Protein AF-A0A1G2FAH8-F1 (afdb_monomer)

pLDDT: mean 87.44, std 12.46, range [43.16, 98.19]

Foldseek 3Di:
DVVVVVVVVVVVVVVVVVVVCCLPPVLVVVLPDPVCPVPVVSVVSVVPPPPPPPPPPPPCDPVNLQVVLCVLQVQFKKKKWFWAQWDDDPNDTHGDPDTDTPAMWIWGQADQQFKIKFFLSRHDPNTPWMWIQHPNDTFTKDWDDHDVPLRMTIIGTRHGRGRHFAADDDDADFQFKKKKWIADPNDIDIWIFTFHDVPPATDTPTPDADAGIFMAGSVNHGQFGWHQDPVRDTHTGGSVVVVVRVD

Nearest PDB structures (foldseek):
  8se8-assembly4_R  TM=8.308E-01  e=5.083E-14  Homo sapiens
  8se7-assembly3_L  TM=8.377E-01  e=3.023E-13  Homo sapiens
  3tjn-assembly3_D  TM=7.835E-01  e=1.900E-12  Homo sapiens
  3num-assembly1_A  TM=7.623E-01  e=2.511E-12  Homo sapiens
  3lgy-assembly1_A  TM=8.005E-01  e=3.081E-11  Escherichia coli K-12

Mean predicted aligned error: 12.49 Å

Organism: NCBI:txid1801991

Secondary structure (DSSP, 8-state):
-HHHHHHHHHHHHHHHHHHHHIIIIIHHHHTTSGGGGG-HHHHHHHTT-------------HHHHHHHHHHHHHHHEEEEEEEEEEEEETTEEEEEEEEEEEEEEEEEE-STT-EEEEEGGGS-TT-SEEEEEETTEEEEEEEEEEETTTTEEEEEES--S----PBP-S---TT-EEEEEEEETTEEEEEEEEEEE-SSS-EE--S---TTEEEEETT--EEEEEEE-TTS-EEEEEHHHHHHHT-

Structure (mmCIF, N/CA/C/O backbone):
data_AF-A0A1G2FAH8-F1
#
_entry.id   AF-A0A1G2FAH8-F1
#
loop_
_atom_site.group_PDB
_atom_site.id
_atom_site.type_symbol
_atom_site.label_atom_id
_atom_site.label_alt_id
_atom_site.label_comp_id
_atom_site.label_asym_id
_atom_site.label_entity_id
_atom_site.label_seq_id
_atom_site.pdbx_PDB_ins_code
_atom_site.Cartn_x
_atom_site.Cartn_y
_atom_site.Cartn_z
_atom_site.occupancy
_atom_site.B_iso_or_equiv
_atom_site.auth_seq_id
_atom_site.auth_comp_id
_atom_site.auth_asym_id
_atom_site.auth_atom_id
_atom_site.pdbx_PDB_model_num
ATOM 1 N N . MET A 1 1 ? -50.093 -31.708 78.253 1.00 58.50 1 MET A N 1
ATOM 2 C CA . MET A 1 1 ? -49.850 -30.420 77.552 1.00 58.50 1 MET A CA 1
ATOM 3 C C . MET A 1 1 ? -48.784 -30.493 76.453 1.00 58.50 1 MET A C 1
ATOM 5 O O . MET A 1 1 ? -49.046 -29.949 75.391 1.00 58.50 1 MET A O 1
ATOM 9 N N . LYS A 1 2 ? -47.643 -31.185 76.637 1.00 64.81 2 LYS A N 1
ATOM 10 C CA . LYS A 1 2 ? -46.549 -31.262 75.635 1.00 64.81 2 LYS A CA 1
ATOM 11 C C . LYS A 1 2 ? -46.966 -31.722 74.221 1.00 64.81 2 LYS A C 1
ATOM 13 O O . LYS A 1 2 ? -46.558 -31.098 73.250 1.00 64.81 2 LYS A O 1
ATOM 18 N N . ASN A 1 3 ? -47.836 -32.728 74.091 1.00 70.00 3 ASN A N 1
ATOM 19 C CA . ASN A 1 3 ? -48.194 -33.287 72.773 1.00 70.00 3 ASN A CA 1
ATOM 20 C C . ASN A 1 3 ? -49.060 -32.350 71.910 1.00 70.00 3 ASN A C 1
ATOM 22 O O . ASN A 1 3 ? -48.995 -32.410 70.688 1.00 70.00 3 ASN A O 1
ATOM 26 N N . LYS A 1 4 ? -49.846 -31.453 72.525 1.00 74.75 4 LYS A N 1
ATOM 27 C CA . LYS A 1 4 ? -50.657 -30.481 71.770 1.00 74.75 4 LYS A CA 1
ATOM 28 C C . LYS A 1 4 ? -49.792 -29.374 71.160 1.00 74.75 4 LYS A C 1
ATOM 30 O O . LYS A 1 4 ? -50.043 -28.968 70.036 1.00 74.75 4 LYS A O 1
ATOM 35 N N . VAL A 1 5 ? -48.752 -28.937 71.873 1.00 82.06 5 VAL A N 1
ATOM 36 C CA . VAL A 1 5 ? -47.819 -27.904 71.391 1.00 82.06 5 VAL A CA 1
ATOM 37 C C . VAL A 1 5 ? -46.953 -28.434 70.244 1.00 82.06 5 VAL A C 1
ATOM 39 O O . VAL A 1 5 ? -46.754 -27.731 69.258 1.00 82.06 5 VAL A O 1
ATOM 42 N N . LEU A 1 6 ? -46.503 -29.692 70.331 1.00 84.38 6 LEU A N 1
ATOM 43 C CA . LEU A 1 6 ? -45.719 -30.334 69.272 1.00 84.38 6 LEU A CA 1
ATOM 44 C C . LEU A 1 6 ? -46.525 -30.495 67.972 1.00 84.38 6 LEU A C 1
ATOM 46 O O . LEU A 1 6 ? -46.023 -30.164 66.902 1.00 84.38 6 LEU A O 1
ATOM 50 N N . ASN A 1 7 ? -47.789 -30.922 68.064 1.00 79.94 7 ASN A N 1
ATOM 51 C CA . ASN A 1 7 ? -48.649 -31.056 66.886 1.00 79.94 7 ASN A CA 1
ATOM 52 C C . ASN A 1 7 ? -48.913 -29.703 66.207 1.00 79.94 7 ASN A C 1
ATOM 54 O O . ASN A 1 7 ? -48.864 -29.624 64.982 1.00 79.94 7 ASN A O 1
ATOM 58 N N . SER A 1 8 ? -49.125 -28.627 66.972 1.00 83.12 8 SER A N 1
ATOM 59 C CA . SER A 1 8 ? -49.296 -27.286 66.395 1.00 83.12 8 SER A CA 1
ATOM 60 C C . SER A 1 8 ? -48.030 -26.779 65.694 1.00 83.12 8 SER A C 1
ATOM 62 O O . SER A 1 8 ? -48.125 -26.188 64.622 1.00 83.12 8 SER A O 1
ATOM 64 N N . LEU A 1 9 ? -46.844 -27.047 66.251 1.00 85.62 9 LEU A N 1
ATOM 65 C CA . LEU A 1 9 ? -45.557 -26.700 65.631 1.00 85.62 9 LEU A CA 1
ATOM 66 C C . LEU A 1 9 ? -45.337 -27.430 64.301 1.00 85.62 9 LEU A C 1
ATOM 68 O O . LEU A 1 9 ? -44.908 -26.818 63.326 1.00 85.62 9 LEU A O 1
ATOM 72 N N . VAL A 1 10 ? -45.679 -28.718 64.247 1.00 88.50 10 VAL A N 1
ATOM 73 C CA . VAL A 1 10 ? -45.588 -29.524 63.023 1.00 88.50 10 VAL A CA 1
ATOM 74 C C . VAL A 1 10 ? -46.538 -28.997 61.945 1.00 88.50 10 VAL A C 1
ATOM 76 O O . VAL A 1 10 ? -46.131 -28.879 60.794 1.00 88.50 10 VAL A O 1
ATOM 79 N N . ILE A 1 11 ? -47.764 -28.604 62.307 1.00 87.62 11 ILE A N 1
ATOM 80 C CA . ILE A 1 11 ? -48.740 -28.027 61.365 1.00 87.62 11 ILE A CA 1
ATOM 81 C C . ILE A 1 11 ? -48.255 -26.682 60.807 1.00 87.62 11 ILE A C 1
ATOM 83 O O . ILE A 1 11 ? -48.400 -26.436 59.613 1.00 87.62 11 ILE A O 1
ATOM 87 N N . ILE A 1 12 ? -47.647 -25.827 61.634 1.00 87.94 12 ILE A N 1
ATOM 88 C CA . ILE A 1 12 ? -47.103 -24.535 61.185 1.00 87.94 12 ILE A CA 1
ATOM 89 C C . ILE A 1 12 ? -45.910 -24.742 60.248 1.00 87.94 12 ILE A C 1
ATOM 91 O O . ILE A 1 12 ? -45.824 -24.074 59.221 1.00 87.94 12 ILE A O 1
ATOM 95 N N . LEU A 1 13 ? -45.016 -25.686 60.559 1.00 88.88 13 LEU A N 1
ATOM 96 C CA . LEU A 1 13 ? -43.879 -26.008 59.695 1.00 88.88 13 LEU A CA 1
ATOM 97 C C . LEU A 1 13 ? -44.334 -26.606 58.362 1.00 88.88 13 LEU A C 1
ATOM 99 O O . LEU A 1 13 ? -43.859 -26.164 57.321 1.00 88.88 13 LEU A O 1
ATOM 103 N N . LEU A 1 14 ? -45.288 -27.541 58.378 1.00 89.12 14 LEU A N 1
ATOM 104 C CA . LEU A 1 14 ? -45.885 -28.110 57.165 1.00 89.12 14 LEU A CA 1
ATOM 105 C C . LEU A 1 14 ? -46.626 -27.055 56.341 1.00 89.12 14 LEU A C 1
ATOM 107 O O . LEU A 1 14 ? -46.466 -27.023 55.127 1.00 89.12 14 LEU A O 1
ATOM 111 N N . GLY A 1 15 ? -47.392 -26.169 56.981 1.00 87.19 15 GLY A N 1
ATOM 112 C CA . GLY A 1 15 ? -48.092 -25.074 56.309 1.00 87.19 15 GLY A CA 1
ATOM 113 C C . GLY A 1 15 ? -47.132 -24.047 55.706 1.00 87.19 15 GLY A C 1
ATOM 114 O O . GLY A 1 15 ? -47.325 -23.620 54.570 1.00 87.19 15 GLY A O 1
ATOM 115 N N . GLY A 1 16 ? -46.061 -23.704 56.424 1.00 85.44 16 GLY A N 1
ATOM 116 C CA . GLY A 1 16 ? -45.003 -22.824 55.931 1.00 85.44 16 GLY A CA 1
ATOM 117 C C . GLY A 1 16 ? -44.265 -23.427 54.736 1.00 85.44 16 GLY A C 1
ATOM 118 O O . GLY A 1 16 ? -44.105 -22.762 53.715 1.00 85.44 16 GLY A O 1
ATOM 119 N N . PHE A 1 17 ? -43.891 -24.708 54.820 1.00 85.44 17 PHE A N 1
ATOM 120 C CA . PHE A 1 17 ? -43.248 -25.418 53.711 1.00 85.44 17 PHE A CA 1
ATOM 121 C C . PHE A 1 17 ? -44.175 -25.552 52.500 1.00 85.44 17 PHE A C 1
ATOM 123 O O . PHE A 1 17 ? -43.751 -25.288 51.377 1.00 85.44 17 PHE A O 1
ATOM 130 N N . ALA A 1 18 ? -45.443 -25.907 52.718 1.00 85.06 18 ALA A N 1
ATOM 131 C CA . ALA A 1 18 ? -46.439 -26.014 51.656 1.00 85.06 18 ALA A CA 1
ATOM 132 C C . ALA A 1 18 ? -46.697 -24.662 50.978 1.00 85.06 18 ALA A C 1
ATOM 134 O O . ALA A 1 18 ? -46.812 -24.613 49.757 1.00 85.06 18 ALA A O 1
ATOM 135 N N . GLY A 1 19 ? -46.724 -23.563 51.738 1.00 83.25 19 GLY A N 1
ATOM 136 C CA . GLY A 1 19 ? -46.877 -22.213 51.194 1.00 83.25 19 GLY A CA 1
ATOM 137 C C . GLY A 1 19 ? -45.719 -21.812 50.278 1.00 83.25 19 GLY A C 1
ATOM 138 O O . GLY A 1 19 ? -45.951 -21.356 49.160 1.00 83.25 19 GLY A O 1
ATOM 139 N N . VAL A 1 20 ? -44.473 -22.044 50.709 1.00 81.50 20 VAL A N 1
ATOM 140 C CA . VAL A 1 20 ? -43.278 -21.758 49.891 1.00 81.50 20 VAL A CA 1
ATOM 141 C C . VAL A 1 20 ? -43.252 -22.638 48.639 1.00 81.50 20 VAL A C 1
ATOM 143 O O . VAL A 1 20 ? -43.038 -22.141 47.533 1.00 81.50 20 VAL A O 1
ATOM 146 N N . PHE A 1 21 ? -43.544 -23.932 48.792 1.00 84.19 21 PHE A N 1
ATOM 147 C CA . PHE A 1 21 ? -43.592 -24.881 47.680 1.00 84.19 21 PHE A CA 1
ATOM 148 C C . PHE A 1 21 ? -44.668 -24.506 46.649 1.00 84.19 21 PHE A C 1
ATOM 150 O O . PHE A 1 21 ? -44.430 -24.555 45.441 1.00 84.19 21 PHE A O 1
ATOM 157 N N . PHE A 1 22 ? -45.842 -24.076 47.119 1.00 81.75 22 PHE A N 1
ATOM 158 C CA . PHE A 1 22 ? -46.945 -23.648 46.266 1.00 81.75 22 PHE A CA 1
ATOM 159 C C . PHE A 1 22 ? -46.575 -22.417 45.433 1.00 81.75 22 PHE A C 1
ATOM 161 O O . PHE A 1 22 ? -46.792 -22.415 44.223 1.00 81.75 22 PHE A O 1
ATOM 168 N N . VAL A 1 23 ? -45.962 -21.400 46.049 1.00 77.81 23 VAL A N 1
ATOM 169 C CA . VAL A 1 23 ? -45.570 -20.164 45.350 1.00 77.81 23 VAL A CA 1
ATOM 170 C C . VAL A 1 23 ? -44.447 -20.407 44.339 1.00 77.81 23 VAL A C 1
ATOM 172 O O . VAL A 1 23 ? -44.485 -19.840 43.250 1.00 77.81 23 VAL A O 1
ATOM 175 N N . GLN A 1 24 ? -43.467 -21.253 44.667 1.00 78.56 24 GLN A N 1
ATOM 176 C CA . GLN A 1 24 ? -42.256 -21.392 43.855 1.00 78.56 24 GLN A CA 1
ATOM 177 C C . GLN A 1 24 ? -42.375 -22.412 42.713 1.00 78.56 24 GLN A C 1
ATOM 179 O O . GLN A 1 24 ? -41.738 -22.231 41.679 1.00 78.56 24 GLN A O 1
ATOM 184 N N . ILE A 1 25 ? -43.173 -23.472 42.878 1.00 81.44 25 ILE A N 1
ATOM 185 C CA . ILE A 1 25 ? -43.271 -24.569 41.897 1.00 81.44 25 ILE A CA 1
ATOM 186 C C . ILE A 1 25 ? -44.656 -24.629 41.255 1.00 81.44 25 ILE A C 1
ATOM 188 O O . ILE A 1 25 ? -44.772 -24.776 40.040 1.00 81.44 25 ILE A O 1
ATOM 192 N N . PHE A 1 26 ? -45.715 -24.512 42.055 1.00 81.50 26 PHE A N 1
ATOM 193 C CA . PHE A 1 26 ? -47.075 -24.762 41.575 1.00 81.50 26 PHE A CA 1
ATOM 194 C C . PHE A 1 26 ? -47.678 -23.552 40.847 1.00 81.50 26 PHE A C 1
ATOM 196 O O . PHE A 1 26 ? -48.339 -23.697 39.821 1.00 81.50 26 PHE A O 1
ATOM 203 N N . LEU A 1 27 ? -47.411 -22.346 41.348 1.00 82.31 27 LEU A N 1
ATOM 204 C CA . LEU A 1 27 ? -47.930 -21.088 40.807 1.00 82.31 27 LEU A CA 1
ATOM 205 C C . LEU A 1 27 ? -47.445 -20.770 39.378 1.00 82.31 27 LEU A C 1
ATOM 207 O O . LEU A 1 27 ? -48.290 -20.439 38.543 1.00 82.31 27 LEU A O 1
ATOM 211 N N . PRO A 1 28 ? -46.144 -20.920 39.042 1.00 78.50 28 PRO A N 1
ATOM 212 C CA . PRO A 1 28 ? -45.657 -20.714 37.675 1.00 78.50 28 PRO A CA 1
ATOM 213 C C . PRO A 1 28 ? -46.314 -21.655 36.659 1.00 78.50 28 PRO A C 1
ATOM 215 O O . PRO A 1 28 ? -46.601 -21.251 35.534 1.00 78.50 28 PRO A O 1
ATOM 218 N N . TRP A 1 29 ? -46.596 -22.894 37.073 1.00 81.81 29 TRP A N 1
ATOM 219 C CA . TRP A 1 29 ? -47.303 -23.879 36.256 1.00 81.81 29 TRP A CA 1
ATOM 220 C C . TRP A 1 29 ? -48.785 -23.511 36.067 1.00 81.81 29 TRP A C 1
ATOM 222 O O . TRP A 1 29 ? -49.293 -23.571 34.948 1.00 81.81 29 TRP A O 1
ATOM 232 N N . LEU A 1 30 ? -49.467 -23.041 37.122 1.00 81.19 30 LEU A N 1
ATOM 233 C CA . LEU A 1 30 ? -50.867 -22.595 37.052 1.00 81.19 30 LEU A CA 1
ATOM 234 C C . LEU A 1 30 ? -51.066 -21.377 36.141 1.00 81.19 30 LEU A C 1
ATOM 236 O O . LEU A 1 30 ? -52.060 -21.298 35.419 1.00 81.19 30 LEU A O 1
ATOM 240 N N . ALA A 1 31 ? -50.116 -20.440 36.161 1.00 76.31 31 ALA A N 1
ATOM 241 C CA . ALA A 1 31 ? -50.151 -19.235 35.337 1.00 76.31 31 ALA A CA 1
ATOM 242 C C . ALA A 1 31 ? -50.057 -19.533 33.822 1.00 76.31 31 ALA A C 1
ATOM 244 O O . ALA A 1 31 ? -50.328 -18.655 33.009 1.00 76.31 31 ALA A O 1
ATOM 245 N N . GLY A 1 32 ? -49.685 -20.756 33.420 1.00 73.50 32 GLY A N 1
ATOM 246 C CA . GLY A 1 32 ? -49.622 -21.174 32.014 1.00 73.50 32 GLY A CA 1
ATOM 247 C C . GLY A 1 32 ? -50.979 -21.485 31.365 1.00 73.50 32 GLY A C 1
ATOM 248 O O . GLY A 1 32 ? -51.055 -21.603 30.144 1.00 73.50 32 GLY A O 1
ATOM 249 N N . PHE A 1 33 ? -52.058 -21.618 32.143 1.00 81.69 33 PHE A N 1
ATOM 250 C CA . PHE A 1 33 ? -53.390 -21.930 31.616 1.00 81.69 33 PHE A CA 1
ATOM 251 C C . PHE A 1 33 ? -54.207 -20.660 31.331 1.00 81.69 33 PHE A C 1
ATOM 253 O O . PHE A 1 33 ? -54.359 -19.796 32.193 1.00 81.69 33 PHE A O 1
ATOM 260 N N . SER A 1 34 ? -54.846 -20.588 30.156 1.00 70.88 34 SER A N 1
ATOM 261 C CA . SER A 1 34 ? -55.592 -19.405 29.684 1.00 70.88 34 SER A CA 1
ATOM 262 C C . SER A 1 34 ? -56.745 -18.951 30.592 1.00 70.88 34 SER A C 1
ATOM 264 O O . SER A 1 34 ? -57.139 -17.790 30.542 1.00 70.88 34 SER A O 1
ATOM 266 N N . PHE A 1 35 ? -57.280 -19.842 31.432 1.00 76.50 35 PHE A N 1
ATOM 267 C CA . PHE A 1 35 ? -58.336 -19.531 32.401 1.00 76.50 35 PHE A CA 1
ATOM 268 C C . PHE A 1 35 ? -57.860 -18.585 33.519 1.00 76.50 35 PHE A C 1
ATOM 270 O O . PHE A 1 35 ? -58.609 -17.714 33.954 1.00 76.50 35 PHE A O 1
ATOM 277 N N . PHE A 1 36 ? -56.604 -18.708 33.957 1.00 74.88 36 PHE A N 1
ATOM 278 C CA . PHE A 1 36 ? -56.058 -17.912 35.063 1.00 74.88 36 PHE A CA 1
ATOM 279 C C . PHE A 1 36 ? -55.488 -16.554 34.619 1.00 74.88 36 PHE A C 1
ATOM 281 O O . PHE A 1 36 ? -55.110 -15.745 35.464 1.00 74.88 36 PHE A O 1
ATOM 288 N N . ASN A 1 37 ? -55.515 -16.251 33.315 1.00 64.44 37 ASN A N 1
ATOM 289 C CA . ASN A 1 37 ? -55.095 -14.957 32.762 1.00 64.44 37 ASN A CA 1
ATOM 290 C C . ASN A 1 37 ? -55.981 -13.778 33.199 1.00 64.44 37 ASN A C 1
ATOM 292 O O . ASN A 1 37 ? -55.550 -12.633 33.105 1.00 64.44 37 ASN A O 1
ATOM 296 N N . GLN A 1 38 ? -57.205 -14.039 33.669 1.00 74.56 38 GLN A N 1
ATOM 297 C CA . GLN A 1 38 ? -58.137 -13.004 34.141 1.00 74.56 38 GLN A CA 1
ATOM 298 C C . GLN A 1 38 ? -57.829 -12.516 35.566 1.00 74.56 38 GLN A C 1
ATOM 300 O O . GLN A 1 38 ? -58.470 -11.591 36.056 1.00 74.56 38 GLN A O 1
ATOM 305 N N . ILE A 1 39 ? -56.876 -13.150 36.254 1.00 79.06 39 ILE A N 1
ATOM 306 C CA . ILE A 1 39 ? -56.571 -12.883 37.656 1.00 79.06 39 ILE A CA 1
ATOM 307 C C . ILE A 1 39 ? -55.246 -12.115 37.755 1.00 79.06 39 ILE A C 1
ATOM 309 O O . ILE A 1 39 ? -54.158 -12.683 37.635 1.00 79.06 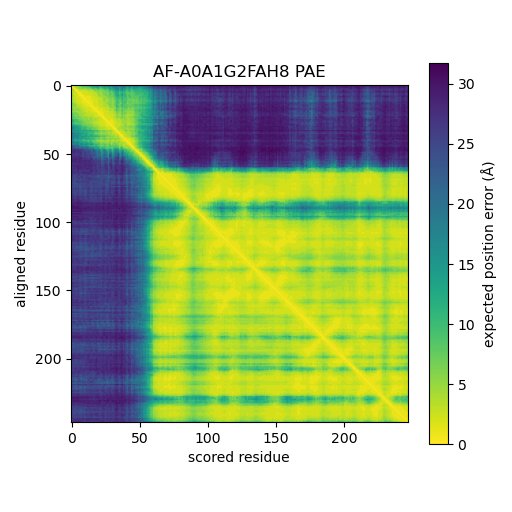39 ILE A O 1
ATOM 313 N N . ASP A 1 40 ? -55.343 -10.815 38.041 1.00 67.12 40 ASP A N 1
ATOM 314 C CA . ASP A 1 40 ? -54.223 -9.862 38.005 1.00 67.12 40 ASP A CA 1
ATOM 315 C C . ASP A 1 40 ? -53.010 -10.252 38.860 1.00 67.12 40 ASP A C 1
ATOM 317 O O . ASP A 1 40 ? -51.872 -9.935 38.514 1.00 67.12 40 ASP A O 1
ATOM 321 N N . TRP A 1 41 ? -53.222 -10.921 39.996 1.00 74.50 41 TRP A N 1
ATOM 322 C CA . TRP A 1 41 ? -52.138 -11.268 40.917 1.00 74.50 41 TRP A CA 1
ATOM 323 C C . TRP A 1 41 ? -51.326 -12.498 40.485 1.00 74.50 41 TRP A C 1
ATOM 325 O O . TRP A 1 41 ? -50.157 -12.584 40.853 1.00 74.50 41 TRP A O 1
ATOM 335 N N . ILE A 1 42 ? -51.905 -13.400 39.681 1.00 70.38 42 ILE A N 1
ATOM 336 C CA . ILE A 1 42 ? -51.222 -14.586 39.132 1.00 70.38 42 ILE A CA 1
ATOM 337 C C . ILE A 1 42 ? -50.334 -14.174 37.947 1.00 70.38 42 ILE A C 1
ATOM 339 O O . ILE A 1 42 ? -49.186 -14.603 37.853 1.00 70.38 42 ILE A O 1
ATOM 343 N N . ARG A 1 43 ? -50.820 -13.260 37.093 1.00 65.25 43 ARG A N 1
ATOM 344 C CA . ARG A 1 43 ? -50.087 -12.720 35.930 1.00 65.25 43 ARG A CA 1
ATOM 345 C C . ARG A 1 43 ? -48.771 -12.034 36.319 1.00 65.25 43 ARG A C 1
ATOM 347 O O . ARG A 1 43 ? -47.757 -12.224 35.656 1.00 65.25 43 ARG A O 1
ATOM 354 N N . ARG A 1 44 ? -48.758 -11.302 37.440 1.00 67.25 44 ARG A N 1
ATOM 355 C CA . ARG A 1 44 ? -47.557 -10.617 37.962 1.00 67.25 44 ARG A CA 1
ATOM 356 C C . ARG A 1 44 ? -46.407 -11.564 38.321 1.00 67.25 44 ARG A C 1
ATOM 358 O O . ARG A 1 44 ? -45.260 -11.134 38.354 1.00 67.25 44 ARG A O 1
ATOM 365 N N . VAL A 1 45 ? -46.689 -12.846 38.563 1.00 66.00 45 VAL A N 1
ATOM 366 C CA . VAL A 1 45 ? -45.653 -13.855 38.846 1.00 66.00 45 VAL A CA 1
ATOM 367 C C . VAL A 1 45 ? -44.875 -14.232 37.577 1.00 66.00 45 VAL A C 1
ATOM 369 O O . VAL A 1 45 ? -43.698 -14.567 37.668 1.00 66.00 45 VAL A O 1
ATOM 372 N N . GLN A 1 46 ? -45.481 -14.097 36.390 1.00 55.59 46 GLN A N 1
ATOM 373 C CA . GLN A 1 46 ? -44.792 -14.270 35.104 1.00 55.59 46 GLN A CA 1
ATOM 374 C C . GLN A 1 46 ? -44.014 -13.020 34.664 1.00 55.59 46 GLN A C 1
ATOM 376 O O . GLN A 1 46 ? -43.025 -13.141 33.952 1.00 55.59 46 GLN A O 1
ATOM 381 N N . GLU A 1 47 ? -44.406 -11.821 35.107 1.00 56.00 47 GLU A N 1
ATOM 382 C CA . GLU A 1 47 ? -43.744 -10.558 34.727 1.00 56.00 47 GLU A CA 1
ATOM 383 C C . GLU A 1 47 ? -42.336 -10.390 35.336 1.00 56.00 47 GLU A C 1
ATOM 385 O O . GLU A 1 47 ? -41.565 -9.542 34.894 1.00 56.00 47 GLU A O 1
ATOM 390 N N . GLY A 1 48 ? -41.974 -11.217 36.324 1.00 53.81 48 GLY A N 1
ATOM 391 C CA . GLY A 1 48 ? -40.645 -11.253 36.942 1.00 53.81 48 GLY A CA 1
ATOM 392 C C . GLY A 1 48 ? -39.575 -11.997 36.136 1.00 53.81 48 GLY A C 1
ATOM 393 O O . GLY A 1 48 ? -38.459 -12.165 36.631 1.00 53.81 48 GLY A O 1
ATOM 394 N N . THR A 1 49 ? -39.867 -12.465 34.917 1.00 47.97 49 THR A N 1
ATOM 395 C CA . THR A 1 49 ? -38.830 -13.016 34.039 1.00 47.97 49 THR A CA 1
ATOM 396 C C . THR A 1 49 ? -37.926 -11.876 33.595 1.00 47.97 49 THR A C 1
ATOM 398 O O . THR A 1 49 ? -38.282 -11.085 32.722 1.00 47.97 49 THR A O 1
ATOM 401 N N . THR A 1 50 ? -36.754 -11.755 34.214 1.00 43.16 50 THR A N 1
ATOM 402 C CA . THR A 1 50 ? -35.716 -10.844 33.736 1.00 43.16 50 THR A CA 1
ATOM 403 C C . THR A 1 50 ? -35.411 -11.216 32.288 1.00 43.16 50 THR A C 1
ATOM 405 O O . THR A 1 50 ? -34.877 -12.290 32.020 1.00 43.16 50 THR A O 1
ATOM 408 N N . ILE A 1 51 ? -35.797 -10.354 31.346 1.00 46.69 51 ILE A N 1
ATOM 409 C CA . ILE A 1 51 ? -35.432 -10.497 29.939 1.00 46.69 51 ILE A CA 1
ATOM 410 C C . ILE A 1 51 ? -33.926 -10.258 29.876 1.00 46.69 51 ILE A C 1
ATOM 412 O O . ILE A 1 51 ? -33.455 -9.121 29.848 1.00 46.69 51 ILE A O 1
ATOM 416 N N . ILE A 1 52 ? -33.156 -11.341 29.912 1.00 49.06 52 ILE A N 1
ATOM 417 C CA . ILE A 1 52 ? -31.739 -11.299 29.583 1.00 49.06 52 ILE A CA 1
ATOM 418 C C . ILE A 1 52 ? -31.690 -11.138 28.065 1.00 49.06 52 ILE A C 1
ATOM 420 O O . ILE A 1 52 ? -31.751 -12.113 27.323 1.00 49.06 52 ILE A O 1
ATOM 424 N N . ASN A 1 53 ? -31.631 -9.894 27.589 1.00 48.28 53 ASN A N 1
ATOM 425 C CA . ASN A 1 53 ? -31.177 -9.640 26.229 1.00 48.28 53 ASN A CA 1
ATOM 426 C C . ASN A 1 53 ? -29.713 -10.079 26.180 1.00 48.28 53 ASN A C 1
ATOM 428 O O . ASN A 1 53 ? -28.826 -9.356 26.640 1.00 48.28 53 ASN A O 1
ATOM 432 N N . THR A 1 54 ? -29.457 -11.284 25.672 1.00 49.16 54 THR A N 1
ATOM 433 C CA . THR A 1 54 ? -28.105 -11.732 25.346 1.00 49.16 54 THR A CA 1
ATOM 434 C C . THR A 1 54 ? -27.606 -10.845 24.213 1.00 49.16 54 THR A C 1
ATOM 436 O O . THR A 1 54 ? -27.787 -11.143 23.038 1.00 49.16 54 THR A O 1
ATOM 439 N N . THR A 1 55 ? -27.007 -9.705 24.550 1.00 51.41 55 THR A N 1
ATOM 440 C CA . THR A 1 55 ? -26.139 -8.998 23.611 1.00 51.41 55 THR A CA 1
ATOM 441 C C . THR A 1 55 ? -24.988 -9.946 23.318 1.00 51.41 55 THR A C 1
ATOM 443 O O . THR A 1 55 ? -24.121 -10.142 24.171 1.00 51.41 55 THR A O 1
ATOM 446 N N . GLU A 1 56 ? -24.995 -10.562 22.139 1.00 45.91 56 GLU A N 1
ATOM 447 C CA . GLU A 1 56 ? -23.828 -11.233 21.579 1.00 45.91 56 GLU A CA 1
ATOM 448 C C . GLU A 1 56 ? -22.723 -10.188 21.427 1.00 45.91 56 GLU A C 1
ATOM 45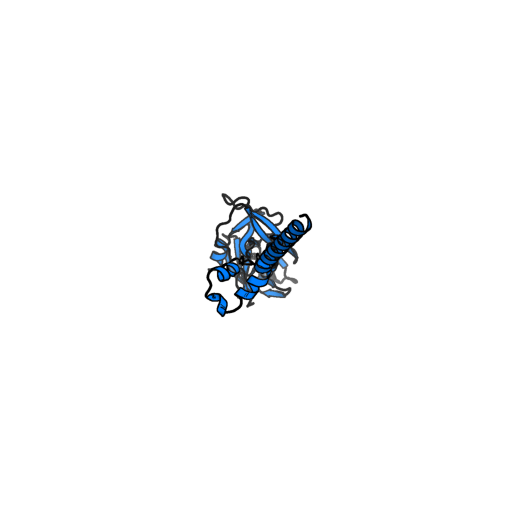0 O O . GLU A 1 56 ? -22.579 -9.501 20.416 1.00 45.91 56 GLU A O 1
ATOM 455 N N . ARG A 1 57 ? -21.958 -9.991 22.497 1.00 45.84 57 ARG A N 1
ATOM 456 C CA . ARG A 1 57 ? -20.769 -9.165 22.456 1.00 45.84 57 ARG A CA 1
ATOM 457 C C . ARG A 1 57 ? -19.706 -10.017 21.789 1.00 45.84 57 ARG A C 1
ATOM 459 O O . ARG A 1 57 ? -19.036 -10.800 22.456 1.00 45.84 57 ARG A O 1
ATOM 466 N N . VAL A 1 58 ? -19.559 -9.876 20.476 1.00 56.53 58 VAL A N 1
ATOM 467 C CA . VAL A 1 58 ? -18.367 -10.369 19.786 1.00 56.53 58 VAL A CA 1
ATOM 468 C C . VAL A 1 58 ? -17.198 -9.554 20.338 1.00 56.53 58 VAL A C 1
ATOM 470 O O . VAL A 1 58 ? -16.970 -8.410 19.943 1.00 56.53 58 VAL A O 1
ATOM 473 N N . ILE A 1 59 ? -16.512 -10.100 21.342 1.00 53.06 59 ILE A N 1
ATOM 474 C CA . ILE A 1 59 ? -15.255 -9.553 21.844 1.00 53.06 59 ILE A CA 1
ATOM 475 C C . ILE A 1 59 ? -14.238 -9.835 20.743 1.00 53.06 59 ILE A C 1
ATOM 477 O O . ILE A 1 59 ? -13.650 -10.910 20.686 1.00 53.06 59 ILE A O 1
ATOM 481 N N . ILE A 1 60 ? -14.089 -8.896 19.813 1.00 58.31 60 ILE A N 1
ATOM 482 C CA . ILE A 1 60 ? -12.974 -8.932 18.876 1.00 58.31 60 ILE A CA 1
ATOM 483 C C . ILE A 1 60 ? -11.753 -8.519 19.692 1.00 58.31 60 ILE A C 1
ATOM 485 O O . ILE A 1 60 ? -11.596 -7.347 20.039 1.00 58.31 60 ILE A O 1
ATOM 489 N N . ASP A 1 61 ? -10.923 -9.496 20.047 1.00 71.31 61 ASP A N 1
ATOM 490 C CA . ASP A 1 61 ? -9.577 -9.231 20.544 1.00 71.31 61 ASP A CA 1
ATOM 491 C C . ASP A 1 61 ? -8.858 -8.338 19.516 1.00 71.31 61 ASP A C 1
ATOM 493 O O . ASP A 1 61 ? -8.909 -8.605 18.311 1.00 71.31 61 ASP A O 1
ATOM 497 N N . GLN A 1 62 ? -8.222 -7.254 19.971 1.00 65.19 62 GLN A N 1
ATOM 498 C CA . GLN A 1 62 ? -7.509 -6.316 19.097 1.00 65.19 62 GLN A CA 1
ATOM 499 C C . GLN A 1 62 ? -6.484 -7.028 18.207 1.00 65.19 62 GLN A C 1
ATOM 501 O O . GLN A 1 62 ? -6.302 -6.632 17.054 1.00 65.19 62 GLN A O 1
ATOM 506 N N . ASN A 1 63 ? -5.882 -8.109 18.707 1.00 76.12 63 ASN A N 1
ATOM 507 C CA . ASN A 1 63 ? -4.953 -8.934 17.940 1.00 76.12 63 ASN A CA 1
ATOM 508 C C . ASN A 1 63 ? -5.649 -9.591 16.739 1.00 76.12 63 ASN A C 1
ATOM 510 O O . ASN A 1 63 ? -5.165 -9.493 15.614 1.00 76.12 63 ASN A O 1
ATOM 514 N N . SER A 1 64 ? -6.848 -10.147 16.942 1.00 84.75 64 SER A N 1
ATOM 515 C CA . SER A 1 64 ? -7.634 -10.759 15.864 1.00 84.75 64 SER A CA 1
ATOM 516 C C . SER A 1 64 ? -8.085 -9.730 14.822 1.00 84.75 64 SER A C 1
ATOM 518 O O . SER A 1 64 ? -8.095 -10.023 13.626 1.00 84.75 64 SER A O 1
ATOM 520 N N . ALA A 1 65 ? -8.418 -8.504 15.245 1.00 86.69 65 ALA A N 1
ATOM 521 C CA . ALA A 1 65 ? -8.756 -7.426 14.316 1.00 86.69 65 ALA A CA 1
ATOM 522 C C . ALA A 1 65 ? -7.569 -7.054 13.415 1.00 86.69 65 ALA A C 1
ATOM 524 O O . ALA A 1 65 ? -7.740 -6.897 12.206 1.00 86.69 65 ALA A O 1
ATOM 525 N N . LEU A 1 66 ? -6.371 -6.930 13.995 1.00 90.75 66 LEU A N 1
ATOM 526 C CA . LEU A 1 66 ? -5.156 -6.612 13.251 1.00 90.75 66 LEU A CA 1
ATOM 527 C C . LEU A 1 66 ? -4.784 -7.739 12.279 1.00 90.75 66 LEU A C 1
ATOM 529 O O . LEU A 1 66 ? -4.529 -7.459 11.112 1.00 90.75 66 LEU A O 1
ATOM 533 N N . GLU A 1 67 ? -4.818 -8.999 12.714 1.00 91.88 67 GLU A N 1
ATOM 534 C CA . GLU A 1 67 ? -4.546 -10.163 11.858 1.00 91.88 67 GLU A CA 1
ATOM 535 C C . GLU A 1 67 ? -5.490 -10.227 10.649 1.00 91.88 67 GLU A C 1
ATOM 537 O O . GLU A 1 67 ? -5.042 -10.348 9.506 1.00 91.88 67 GLU A O 1
ATOM 542 N N . GLN A 1 68 ? -6.799 -10.073 10.876 1.00 92.31 68 GLN A N 1
ATOM 543 C CA . GLN A 1 68 ? -7.792 -10.048 9.799 1.00 92.31 68 GLN A CA 1
ATOM 544 C C . GLN A 1 68 ? -7.584 -8.861 8.855 1.00 92.31 68 GLN A C 1
ATOM 546 O O . GLN A 1 68 ? -7.765 -8.987 7.638 1.00 92.31 68 GLN A O 1
ATOM 551 N N . ALA A 1 69 ? -7.203 -7.706 9.402 1.00 95.00 69 ALA A N 1
ATOM 552 C CA . ALA A 1 69 ? -6.902 -6.540 8.595 1.00 95.00 69 ALA A CA 1
ATOM 553 C C . ALA A 1 69 ? -5.651 -6.770 7.735 1.00 95.00 69 ALA A C 1
ATOM 555 O O . ALA A 1 69 ? -5.667 -6.457 6.544 1.00 95.00 69 ALA A O 1
ATOM 556 N N . ILE A 1 70 ? -4.602 -7.378 8.282 1.00 95.44 70 ILE A N 1
ATOM 557 C CA . ILE A 1 70 ? -3.389 -7.718 7.536 1.00 95.44 70 ILE A CA 1
ATOM 558 C C . ILE A 1 70 ? -3.698 -8.712 6.409 1.00 95.44 70 ILE A C 1
ATOM 560 O O . ILE A 1 70 ? -3.245 -8.485 5.289 1.00 95.44 70 ILE A O 1
ATOM 564 N N . ASP A 1 71 ? -4.500 -9.758 6.648 1.00 95.25 71 ASP A N 1
ATOM 565 C CA . ASP A 1 71 ? -4.883 -10.722 5.600 1.00 95.25 71 ASP A CA 1
ATOM 566 C C . ASP A 1 71 ? -5.600 -10.033 4.429 1.00 95.25 71 ASP A C 1
ATOM 568 O O . ASP A 1 71 ? -5.238 -10.207 3.262 1.00 95.25 71 ASP A O 1
ATOM 572 N N . LYS A 1 72 ? -6.589 -9.183 4.729 1.00 95.62 72 LYS A N 1
ATOM 573 C CA . LYS A 1 72 ? -7.341 -8.442 3.705 1.00 95.62 72 LYS A CA 1
ATOM 574 C C . LYS A 1 72 ? -6.464 -7.447 2.950 1.00 95.62 72 LYS A C 1
ATOM 576 O O . LYS A 1 72 ? -6.502 -7.420 1.721 1.00 95.62 72 LYS A O 1
ATOM 581 N N . ALA A 1 73 ? -5.659 -6.658 3.660 1.00 96.50 73 ALA A N 1
ATOM 582 C CA . ALA A 1 73 ? -4.739 -5.705 3.044 1.00 96.50 73 ALA A CA 1
ATOM 583 C C . ALA A 1 73 ? -3.671 -6.418 2.207 1.00 96.50 73 ALA A C 1
ATOM 585 O O . ALA A 1 73 ? -3.360 -5.989 1.099 1.00 96.50 73 ALA A O 1
ATOM 586 N N . GLY A 1 74 ? -3.184 -7.570 2.663 1.00 95.06 74 GLY A N 1
ATOM 587 C CA . GLY A 1 74 ? -2.220 -8.389 1.944 1.00 95.06 74 GLY A CA 1
ATOM 588 C C . GLY A 1 74 ? -2.707 -8.869 0.574 1.00 95.06 74 GLY A C 1
ATOM 589 O O . GLY A 1 74 ? -1.863 -9.153 -0.274 1.00 95.06 74 GLY A O 1
ATOM 590 N N . LYS A 1 75 ? -4.021 -8.945 0.326 1.00 94.62 75 LYS A N 1
ATOM 591 C CA . LYS A 1 75 ? -4.596 -9.367 -0.968 1.00 94.62 75 LYS A CA 1
ATOM 592 C C . LYS A 1 75 ? -4.519 -8.294 -2.051 1.00 94.62 75 LYS A C 1
ATOM 594 O O . LYS A 1 75 ? -4.514 -8.641 -3.226 1.00 94.62 75 LYS A O 1
ATOM 599 N N . ILE A 1 76 ? -4.440 -7.019 -1.669 1.00 95.75 76 ILE A N 1
ATOM 600 C CA . ILE A 1 76 ? -4.313 -5.902 -2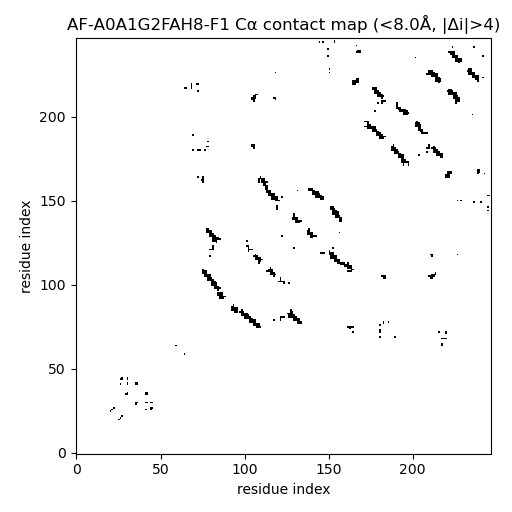.620 1.00 95.75 76 ILE A CA 1
ATOM 601 C C . ILE A 1 76 ? -2.852 -5.506 -2.880 1.00 95.75 76 ILE A C 1
ATOM 603 O O . ILE A 1 76 ? -2.578 -4.650 -3.721 1.00 95.75 76 ILE A O 1
ATOM 607 N N . MET A 1 77 ? -1.918 -6.110 -2.139 1.00 94.94 77 MET A N 1
ATOM 608 C CA . MET A 1 77 ? -0.483 -5.871 -2.253 1.00 94.94 77 MET A CA 1
ATOM 609 C C . MET A 1 77 ? 0.105 -6.596 -3.453 1.00 94.94 77 MET A C 1
ATOM 611 O O . MET A 1 77 ? -0.059 -7.809 -3.596 1.00 94.94 77 MET A O 1
ATOM 615 N N . VAL A 1 78 ? 0.877 -5.863 -4.247 1.00 95.31 78 VAL A N 1
ATOM 616 C CA . VAL A 1 78 ? 1.590 -6.387 -5.410 1.00 95.31 78 VAL A CA 1
ATOM 617 C C . VAL A 1 78 ? 3.008 -5.834 -5.467 1.00 95.31 78 VAL A C 1
ATOM 619 O O . VAL A 1 78 ? 3.325 -4.830 -4.834 1.00 95.31 78 VAL A O 1
ATOM 622 N N . GLU A 1 79 ? 3.878 -6.487 -6.228 1.00 95.56 79 GLU A N 1
ATOM 623 C CA . GLU A 1 79 ? 5.252 -6.024 -6.428 1.00 95.56 79 GLU A CA 1
ATOM 624 C C . GLU A 1 79 ? 5.405 -5.413 -7.820 1.00 95.56 79 GLU A C 1
ATOM 626 O O . GLU A 1 79 ? 5.131 -6.070 -8.823 1.00 95.56 79 GLU A O 1
ATOM 631 N N . LEU A 1 80 ? 5.840 -4.156 -7.890 1.00 96.06 80 LEU A N 1
ATOM 632 C CA . LEU A 1 80 ? 6.170 -3.472 -9.135 1.00 96.06 80 LEU A CA 1
ATOM 633 C C . LEU A 1 80 ? 7.641 -3.708 -9.477 1.00 96.06 80 LEU A C 1
ATOM 635 O O . LEU A 1 80 ? 8.518 -3.518 -8.638 1.00 96.06 80 LEU A O 1
ATOM 639 N N . ILE A 1 81 ? 7.902 -4.069 -10.730 1.00 95.69 81 ILE A N 1
ATOM 640 C CA . ILE A 1 81 ? 9.233 -4.264 -11.298 1.00 95.69 81 ILE A CA 1
ATOM 641 C C . ILE A 1 81 ? 9.354 -3.402 -12.554 1.00 95.69 81 ILE A C 1
ATOM 643 O O . ILE A 1 81 ? 8.567 -3.531 -13.496 1.00 95.69 81 ILE A O 1
ATOM 647 N N . SER A 1 82 ? 10.380 -2.560 -12.584 1.00 96.56 82 SER A N 1
ATOM 648 C CA . SER A 1 82 ? 10.720 -1.699 -13.714 1.00 96.56 82 SER A CA 1
ATOM 649 C C . SER A 1 82 ? 11.992 -2.188 -14.375 1.00 96.56 82 SER A C 1
ATOM 651 O O . SER A 1 82 ? 13.021 -2.336 -13.716 1.00 96.56 82 SER A O 1
ATOM 653 N N . GLN A 1 83 ? 11.929 -2.433 -15.680 1.00 96.00 83 GLN A N 1
ATOM 654 C CA . GLN A 1 83 ? 13.011 -3.051 -16.435 1.00 96.00 83 GLN A CA 1
ATOM 655 C C . GLN A 1 83 ? 13.427 -2.202 -17.635 1.00 96.00 83 GLN A C 1
ATOM 657 O O . GLN A 1 83 ? 12.606 -1.555 -18.295 1.00 96.00 83 GLN A O 1
ATOM 662 N N . ARG A 1 84 ? 14.718 -2.262 -17.950 1.00 94.81 84 ARG A N 1
ATOM 663 C CA . ARG A 1 84 ? 15.312 -1.758 -19.186 1.00 94.81 84 ARG A CA 1
ATOM 664 C C . ARG A 1 84 ? 15.686 -2.943 -20.069 1.00 94.81 84 ARG A C 1
ATOM 666 O O . ARG A 1 84 ? 16.367 -3.854 -19.614 1.00 94.81 84 ARG A O 1
ATOM 673 N N . THR A 1 85 ? 15.247 -2.933 -21.322 1.00 90.94 85 THR A N 1
ATOM 674 C CA . THR A 1 85 ? 15.550 -3.982 -22.311 1.00 90.94 85 THR A CA 1
ATOM 675 C C . THR A 1 85 ? 16.624 -3.557 -23.307 1.00 90.94 85 THR A C 1
ATOM 677 O O . THR A 1 85 ? 17.237 -4.398 -23.948 1.00 90.94 85 THR A O 1
ATOM 680 N N . GLU A 1 86 ? 16.895 -2.260 -23.422 1.00 91.19 86 GLU A N 1
ATOM 681 C CA . GLU A 1 86 ? 17.876 -1.689 -24.339 1.00 91.19 86 GLU A CA 1
ATOM 682 C C . GLU A 1 86 ? 18.633 -0.552 -23.656 1.00 91.19 86 GLU A C 1
ATOM 684 O O . GLU A 1 86 ? 18.050 0.250 -22.920 1.00 91.19 86 GLU A O 1
ATOM 689 N N . LYS A 1 87 ? 19.926 -0.425 -23.949 1.00 87.50 87 LYS A N 1
ATOM 690 C CA . LYS A 1 87 ? 20.779 0.654 -23.446 1.00 87.50 87 LYS A CA 1
ATOM 691 C C . LYS A 1 87 ? 21.268 1.525 -24.598 1.00 87.50 87 LYS A C 1
ATOM 693 O O . LYS A 1 87 ? 21.561 1.036 -25.685 1.00 87.50 87 LYS A O 1
ATOM 698 N N . LEU A 1 88 ? 21.379 2.828 -24.350 1.00 84.56 88 LEU A N 1
ATOM 699 C CA . LEU A 1 88 ? 22.028 3.747 -25.281 1.00 84.56 88 LEU A CA 1
ATOM 700 C C . LEU A 1 88 ? 23.548 3.659 -25.102 1.00 84.56 88 LEU A C 1
ATOM 702 O O . LEU A 1 88 ? 24.066 3.947 -24.022 1.00 84.56 88 LEU A O 1
ATOM 706 N N . VAL A 1 89 ? 24.252 3.265 -26.163 1.00 84.12 89 VAL A N 1
ATOM 707 C CA . VAL A 1 89 ? 25.717 3.304 -26.257 1.00 84.12 89 VAL A CA 1
ATOM 708 C C . VAL A 1 89 ? 26.062 4.325 -27.340 1.00 84.12 89 VAL A C 1
ATOM 710 O O . VAL A 1 89 ? 25.887 4.081 -28.534 1.00 84.12 89 VAL A O 1
ATOM 713 N N . GLY A 1 90 ? 26.463 5.529 -26.922 1.00 85.62 90 GLY A N 1
ATOM 714 C CA . GLY A 1 90 ? 26.563 6.680 -27.823 1.00 85.62 90 GLY A CA 1
ATOM 715 C C . GLY A 1 90 ? 25.182 7.106 -28.337 1.00 85.62 90 GLY A C 1
ATOM 716 O O . GLY A 1 90 ? 24.309 7.451 -27.544 1.00 85.62 90 GLY A O 1
ATOM 717 N N . LYS A 1 91 ? 24.978 7.075 -29.661 1.00 82.75 91 LYS A N 1
ATOM 718 C CA . LYS A 1 91 ? 23.681 7.361 -30.311 1.00 82.75 91 LYS A CA 1
ATOM 719 C C . LYS A 1 91 ? 22.896 6.101 -30.701 1.00 82.75 91 LYS A C 1
ATOM 721 O O . LYS A 1 91 ? 21.808 6.219 -31.259 1.00 82.75 91 LYS A O 1
ATOM 726 N N . THR A 1 92 ? 23.424 4.911 -30.418 1.00 82.81 92 THR A N 1
ATOM 727 C CA . THR A 1 92 ? 22.840 3.642 -30.867 1.00 82.81 92 THR A CA 1
ATOM 728 C C . THR A 1 92 ? 22.131 2.939 -29.713 1.00 82.81 92 THR A C 1
ATOM 730 O O . THR A 1 92 ? 22.675 2.836 -28.612 1.00 82.81 92 THR A O 1
ATOM 733 N N . LYS A 1 93 ? 20.914 2.445 -29.965 1.00 85.56 93 LYS A N 1
ATOM 734 C CA . LYS A 1 93 ? 20.191 1.553 -29.050 1.00 85.56 93 LYS A CA 1
ATOM 735 C C . LYS A 1 93 ? 20.735 0.138 -29.210 1.00 85.56 93 LYS A C 1
ATOM 737 O O . LYS A 1 93 ? 20.683 -0.414 -30.305 1.00 85.56 93 LYS A O 1
ATOM 742 N N . VAL A 1 94 ? 21.267 -0.422 -28.131 1.00 89.31 94 VAL A N 1
ATOM 743 C CA . VAL A 1 94 ? 21.776 -1.794 -28.088 1.00 89.31 94 VAL A CA 1
ATOM 744 C C . VAL A 1 94 ? 20.840 -2.617 -27.200 1.00 89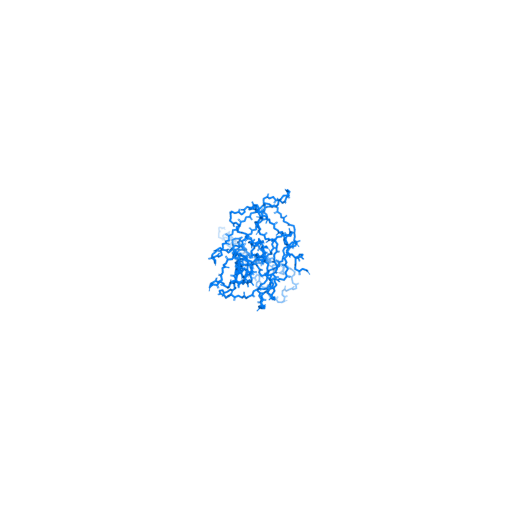.31 94 VAL A C 1
ATOM 746 O O . VAL A 1 94 ? 20.665 -2.250 -26.032 1.00 89.31 94 VAL A O 1
ATOM 749 N N . PRO A 1 95 ? 20.221 -3.696 -27.712 1.00 88.62 95 PRO A N 1
ATOM 750 C CA . PRO A 1 95 ? 19.412 -4.585 -26.890 1.00 88.62 95 PRO A CA 1
ATOM 751 C C . PRO A 1 95 ? 20.293 -5.288 -25.854 1.00 88.62 95 PRO A C 1
ATOM 753 O O . PRO A 1 95 ? 21.416 -5.702 -26.145 1.00 88.62 95 PRO A O 1
ATOM 756 N N . LEU A 1 96 ? 19.790 -5.396 -24.629 1.00 87.88 96 LEU A N 1
ATOM 757 C CA . LEU A 1 96 ? 20.437 -6.146 -23.562 1.00 87.88 96 LEU A CA 1
ATOM 758 C C . LEU A 1 96 ? 20.111 -7.633 -23.730 1.00 87.88 96 LEU A C 1
ATOM 760 O O . LEU A 1 96 ? 18.977 -7.986 -24.050 1.00 87.88 96 LEU A O 1
ATOM 764 N N . ALA A 1 97 ? 21.100 -8.498 -23.493 1.00 87.00 97 ALA A N 1
ATOM 765 C CA . ALA A 1 97 ? 20.895 -9.948 -23.510 1.00 87.00 97 ALA A CA 1
ATOM 766 C C . ALA A 1 97 ? 19.864 -10.387 -22.454 1.00 87.00 97 ALA A C 1
ATOM 768 O O . ALA A 1 97 ? 19.061 -11.281 -22.707 1.00 87.00 97 ALA A O 1
ATOM 769 N N . GLU A 1 98 ? 19.846 -9.704 -21.305 1.00 88.38 98 GLU A N 1
ATOM 770 C CA . GLU A 1 98 ? 18.853 -9.878 -20.250 1.00 88.38 98 GLU A CA 1
ATOM 771 C C . GLU A 1 98 ? 18.281 -8.517 -19.823 1.00 88.38 98 GLU A C 1
ATOM 773 O O . GLU A 1 98 ? 19.035 -7.542 -19.727 1.00 88.38 98 GLU A O 1
ATOM 778 N N . PRO A 1 99 ? 16.965 -8.416 -19.549 1.00 90.31 99 PRO A N 1
ATOM 779 C CA . PRO A 1 99 ? 16.375 -7.186 -19.040 1.00 90.31 99 PRO A CA 1
ATOM 780 C C . PRO A 1 99 ? 16.970 -6.797 -17.683 1.00 90.31 99 PRO A C 1
ATOM 782 O O . PRO A 1 99 ? 16.880 -7.541 -16.708 1.00 90.31 99 PRO A O 1
ATOM 785 N N . GLU A 1 100 ? 17.509 -5.590 -17.596 1.00 93.94 100 GLU A N 1
ATOM 786 C CA . GLU A 1 100 ? 18.071 -5.035 -16.368 1.00 93.94 100 GLU A CA 1
ATOM 787 C C . GLU A 1 100 ? 16.952 -4.482 -15.480 1.00 93.94 100 GLU A C 1
ATOM 789 O O . GLU A 1 100 ? 16.150 -3.658 -15.929 1.00 93.94 100 GLU A O 1
ATOM 794 N N . ILE A 1 101 ? 16.886 -4.917 -14.218 1.00 94.19 101 ILE A N 1
ATOM 795 C CA . ILE A 1 101 ? 15.937 -4.379 -13.235 1.00 94.19 101 ILE A CA 1
ATOM 796 C C . ILE A 1 101 ? 16.469 -3.033 -12.739 1.00 94.19 101 ILE A C 1
ATOM 798 O O . ILE A 1 101 ? 17.519 -2.969 -12.108 1.00 94.19 101 ILE A O 1
ATOM 802 N N . LEU A 1 102 ? 15.733 -1.959 -13.023 1.00 94.75 102 LEU A N 1
ATOM 803 C CA . LEU A 1 102 ? 16.080 -0.606 -12.585 1.00 94.75 102 LEU A CA 1
ATOM 804 C C . LEU A 1 102 ? 15.526 -0.290 -11.196 1.00 94.75 102 LEU A C 1
ATOM 806 O O . LEU A 1 102 ? 16.162 0.419 -10.424 1.00 94.75 102 LEU A O 1
ATOM 810 N N . ALA A 1 103 ? 14.326 -0.785 -10.901 1.00 93.69 103 ALA A N 1
ATOM 811 C CA . ALA A 1 103 ? 13.670 -0.599 -9.617 1.00 93.69 103 ALA A CA 1
ATOM 812 C C . ALA A 1 103 ? 12.680 -1.736 -9.358 1.00 93.69 103 ALA A C 1
ATOM 814 O O . ALA A 1 103 ? 12.076 -2.276 -10.290 1.00 93.69 103 ALA A O 1
ATOM 815 N N . GLN A 1 104 ? 12.515 -2.077 -8.084 1.00 93.88 104 GLN A N 1
ATOM 816 C CA . GLN A 1 104 ? 11.581 -3.086 -7.608 1.00 93.88 104 GLN A CA 1
ATOM 817 C C . GLN A 1 104 ? 11.050 -2.659 -6.243 1.00 93.88 104 GLN A C 1
ATOM 819 O O . GLN A 1 104 ? 11.823 -2.196 -5.401 1.00 93.88 104 GLN A O 1
ATOM 824 N N . GLY A 1 105 ? 9.746 -2.788 -6.018 1.00 93.25 105 GLY A N 1
ATOM 825 C CA . GLY A 1 105 ? 9.172 -2.424 -4.732 1.00 93.25 105 GLY A CA 1
ATOM 826 C C . GLY A 1 105 ? 7.673 -2.676 -4.601 1.00 93.25 105 GLY A C 1
ATOM 827 O O . GLY A 1 105 ? 7.021 -3.102 -5.556 1.00 93.25 105 GLY A O 1
ATOM 828 N N . PRO A 1 106 ? 7.121 -2.413 -3.408 1.00 94.69 106 PRO A N 1
ATOM 829 C CA . PRO A 1 106 ? 5.704 -2.580 -3.135 1.00 94.69 106 PRO A CA 1
ATOM 830 C C . PRO A 1 106 ? 4.855 -1.624 -3.977 1.00 94.69 106 PRO A C 1
ATOM 832 O O . PRO A 1 106 ? 5.233 -0.486 -4.253 1.00 94.69 106 PRO A O 1
ATOM 835 N N . ALA A 1 107 ? 3.675 -2.083 -4.357 1.00 95.75 107 ALA A N 1
ATOM 836 C CA . ALA A 1 107 ? 2.633 -1.294 -4.985 1.00 95.75 107 ALA A CA 1
ATOM 837 C C . ALA A 1 107 ? 1.264 -1.827 -4.539 1.00 95.75 107 ALA A C 1
ATOM 839 O O . ALA A 1 107 ? 1.157 -2.931 -3.993 1.00 95.75 107 ALA A O 1
ATOM 840 N N . ILE A 1 108 ? 0.211 -1.040 -4.749 1.00 97.12 108 ILE A N 1
ATOM 841 C CA . ILE A 1 108 ? -1.144 -1.395 -4.318 1.00 97.12 108 ILE A CA 1
ATOM 842 C C . ILE A 1 108 ? -2.143 -1.362 -5.457 1.00 97.12 108 ILE A C 1
ATOM 844 O O . ILE A 1 108 ? -2.127 -0.454 -6.284 1.00 97.12 108 ILE A O 1
ATOM 848 N N . ILE A 1 109 ? -3.056 -2.327 -5.455 1.00 97.81 109 ILE A N 1
ATOM 849 C CA . ILE A 1 109 ? -4.251 -2.297 -6.293 1.00 97.81 109 ILE A CA 1
ATOM 850 C C . ILE A 1 109 ? -5.236 -1.289 -5.694 1.00 97.81 109 ILE A C 1
ATOM 852 O O . ILE A 1 109 ? -5.611 -1.389 -4.526 1.00 97.81 109 ILE A O 1
ATOM 856 N N . VAL A 1 110 ? -5.658 -0.318 -6.502 1.00 97.38 110 VAL A N 1
ATOM 857 C CA . VAL A 1 110 ? -6.566 0.773 -6.094 1.00 97.38 110 VAL A CA 1
ATOM 858 C C . VAL A 1 110 ? -7.890 0.774 -6.853 1.00 97.38 110 VAL A C 1
ATOM 860 O O . VAL A 1 110 ? -8.784 1.545 -6.519 1.00 97.38 110 VAL A O 1
ATOM 863 N N . SER A 1 111 ? -8.036 -0.097 -7.853 1.00 97.31 111 SER A N 1
ATOM 864 C CA . SER A 1 111 ? -9.290 -0.306 -8.578 1.00 97.31 111 SER A CA 1
ATOM 865 C C . SER A 1 111 ? -9.439 -1.763 -9.014 1.00 97.31 111 SER A C 1
ATOM 867 O O . SER A 1 111 ? -8.450 -2.433 -9.324 1.00 97.31 111 SER A O 1
ATOM 869 N N . SER A 1 112 ? -10.682 -2.250 -9.055 1.00 96.94 112 SER A N 1
ATOM 870 C CA . SER A 1 112 ? -11.016 -3.643 -9.386 1.00 96.94 112 SER A CA 1
ATOM 871 C C . SER A 1 112 ? -10.731 -3.990 -10.846 1.00 96.94 112 SER A C 1
ATOM 873 O O . SER A 1 112 ? -10.620 -5.166 -11.191 1.00 96.94 112 SER A O 1
ATOM 875 N N . ASP A 1 113 ? -10.582 -2.969 -11.689 1.00 96.12 113 ASP A N 1
ATOM 876 C CA . ASP A 1 113 ? -10.170 -3.076 -13.082 1.00 96.12 113 ASP A CA 1
ATOM 877 C C . ASP A 1 113 ? -8.643 -3.058 -13.258 1.00 96.12 113 ASP A C 1
ATOM 879 O O . ASP A 1 113 ? -8.184 -3.045 -14.389 1.00 96.12 113 ASP A O 1
ATOM 883 N N . GLY A 1 114 ? -7.828 -3.036 -12.197 1.00 96.75 114 GLY A N 1
ATOM 884 C CA . GLY A 1 114 ? -6.371 -3.159 -12.325 1.00 96.75 114 GLY A CA 1
ATOM 885 C C . GLY A 1 114 ? -5.585 -1.855 -12.369 1.00 96.75 114 GLY A C 1
ATOM 886 O O . GLY A 1 114 ? -4.479 -1.843 -12.913 1.00 96.75 114 GLY A O 1
ATOM 887 N N . LEU A 1 115 ? -6.106 -0.764 -11.803 1.00 98.00 115 LEU A N 1
ATOM 888 C CA . LEU A 1 115 ? -5.262 0.390 -11.475 1.00 98.00 115 LEU A CA 1
ATOM 889 C C . LEU A 1 115 ? -4.350 0.070 -10.288 1.00 98.00 115 LEU A C 1
ATOM 891 O O . LEU A 1 115 ? -4.805 -0.437 -9.260 1.00 98.00 115 LEU A O 1
ATOM 895 N N . ILE A 1 116 ? -3.072 0.407 -10.439 1.00 98.06 116 ILE A N 1
ATOM 896 C CA . ILE A 1 116 ? -1.999 0.160 -9.478 1.00 98.06 116 ILE A CA 1
ATOM 897 C C . ILE A 1 116 ? -1.346 1.487 -9.101 1.00 98.06 116 ILE A C 1
ATOM 899 O O . ILE A 1 116 ? -0.933 2.246 -9.977 1.00 98.06 116 ILE A O 1
ATOM 903 N N . LEU A 1 117 ? -1.208 1.750 -7.807 1.00 97.81 117 LEU A N 1
ATOM 904 C CA . LEU A 1 117 ? -0.515 2.918 -7.278 1.00 97.81 117 LEU A CA 1
ATOM 905 C C . LEU A 1 117 ? 0.843 2.512 -6.699 1.00 97.81 117 LEU A C 1
ATOM 907 O O . LEU A 1 117 ? 0.940 1.525 -5.967 1.00 97.81 117 LEU A O 1
ATOM 911 N N . ALA A 1 118 ? 1.877 3.290 -7.004 1.00 97.00 118 ALA A N 1
ATOM 912 C CA . ALA A 1 118 ? 3.219 3.101 -6.466 1.00 97.00 118 ALA A CA 1
ATOM 913 C C . ALA A 1 118 ? 3.955 4.441 -6.312 1.00 97.00 118 ALA A C 1
ATOM 915 O O . ALA A 1 118 ? 3.499 5.481 -6.797 1.00 97.00 118 ALA A O 1
ATOM 916 N N . ALA A 1 119 ? 5.117 4.409 -5.665 1.00 95.81 119 ALA A N 1
ATOM 917 C CA . ALA A 1 119 ? 6.057 5.522 -5.650 1.00 95.81 119 ALA A CA 1
ATOM 918 C C . ALA A 1 119 ? 6.602 5.809 -7.060 1.00 95.81 119 ALA A C 1
ATOM 920 O O . ALA A 1 119 ? 6.937 4.893 -7.810 1.00 95.81 119 ALA A O 1
ATOM 921 N N . GLU A 1 120 ? 6.728 7.085 -7.420 1.00 95.12 120 GLU A N 1
ATOM 922 C CA . GLU A 1 120 ? 7.157 7.511 -8.762 1.00 95.12 120 GLU A CA 1
ATOM 923 C C . GLU A 1 120 ? 8.569 7.024 -9.116 1.00 95.12 120 GLU A C 1
ATOM 925 O O . GLU A 1 120 ? 8.798 6.555 -10.233 1.00 95.12 120 GLU A O 1
ATOM 930 N N . ASN A 1 121 ? 9.478 7.023 -8.139 1.00 93.06 121 ASN A N 1
ATOM 931 C CA . ASN A 1 121 ? 10.851 6.545 -8.300 1.00 93.06 121 ASN A CA 1
ATOM 932 C C . ASN A 1 121 ? 10.954 5.032 -8.572 1.00 93.06 121 ASN A C 1
ATOM 934 O O . ASN A 1 121 ? 11.979 4.580 -9.080 1.00 93.06 121 ASN A O 1
ATOM 938 N N . LEU A 1 122 ? 9.904 4.248 -8.293 1.00 94.50 122 LEU A N 1
ATOM 939 C CA . LEU A 1 122 ? 9.844 2.842 -8.696 1.00 94.50 122 LEU A CA 1
ATOM 940 C C . LEU A 1 122 ? 9.579 2.677 -10.187 1.00 94.50 122 LEU A C 1
ATOM 942 O O . LEU A 1 122 ? 9.744 1.573 -10.697 1.00 94.50 122 LEU A O 1
ATOM 946 N N . ALA A 1 123 ? 9.200 3.737 -10.898 1.00 95.19 123 ALA A N 1
ATOM 947 C CA . ALA A 1 123 ? 8.942 3.711 -12.324 1.00 95.19 123 ALA A CA 1
ATOM 948 C C . ALA A 1 123 ? 9.857 4.687 -13.084 1.00 95.19 123 ALA A C 1
ATOM 950 O O . ALA A 1 1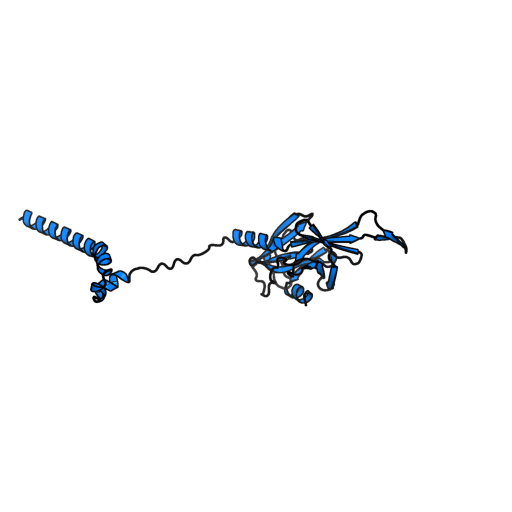23 ? 9.341 5.586 -13.734 1.00 95.19 123 ALA A O 1
ATOM 951 N N . PRO A 1 124 ? 11.193 4.561 -13.067 1.00 94.00 124 PRO A N 1
ATOM 952 C CA . PRO A 1 124 ? 12.073 5.548 -13.701 1.00 94.00 124 PRO A CA 1
ATOM 953 C C . PRO A 1 124 ? 11.768 5.734 -15.199 1.00 94.00 124 PRO A C 1
ATOM 955 O O . PRO A 1 124 ? 11.401 4.786 -15.887 1.00 94.00 124 PRO A O 1
ATOM 958 N N . GLU A 1 125 ? 11.948 6.947 -15.734 1.00 91.88 125 GLU A N 1
ATOM 959 C CA . GLU A 1 125 ? 11.683 7.256 -17.158 1.00 91.88 125 GLU A CA 1
ATOM 960 C C . GLU A 1 125 ? 12.571 6.463 -18.130 1.00 91.88 125 GLU A C 1
ATOM 962 O O . GLU A 1 125 ? 12.234 6.289 -19.297 1.00 91.88 125 GLU A O 1
ATOM 967 N N . THR A 1 126 ? 13.704 5.956 -17.647 1.00 92.12 126 THR A N 1
ATOM 968 C CA . THR A 1 126 ? 14.611 5.083 -18.400 1.00 92.12 126 THR A CA 1
ATOM 969 C C . THR A 1 126 ? 14.123 3.635 -18.489 1.00 92.12 126 THR A C 1
ATOM 971 O O . THR A 1 126 ? 14.695 2.856 -19.257 1.00 92.12 126 THR A O 1
ATOM 974 N N . ALA A 1 127 ? 13.091 3.257 -17.724 1.00 94.88 127 ALA A N 1
ATOM 975 C CA . ALA A 1 127 ? 12.459 1.949 -17.826 1.00 94.88 127 ALA A CA 1
ATOM 976 C C . ALA A 1 127 ? 11.608 1.862 -19.095 1.00 94.88 127 ALA A C 1
ATOM 978 O O . ALA A 1 127 ? 10.857 2.772 -19.440 1.00 94.88 127 ALA A O 1
ATOM 979 N N . GLN A 1 128 ? 11.721 0.729 -19.777 1.00 94.69 128 GLN A N 1
ATOM 980 C CA . GLN A 1 128 ? 11.025 0.444 -21.033 1.00 94.69 128 GLN A CA 1
ATOM 981 C C . GLN A 1 128 ? 9.866 -0.528 -20.825 1.00 94.69 128 GLN A C 1
ATOM 983 O O . GLN A 1 128 ? 8.913 -0.529 -21.598 1.00 94.69 128 GLN A O 1
ATOM 988 N N . LYS A 1 129 ? 9.934 -1.344 -19.769 1.00 96.25 129 LYS A N 1
ATOM 989 C CA . LYS A 1 129 ? 8.897 -2.304 -19.411 1.00 96.25 129 LYS A CA 1
ATOM 990 C C . LYS A 1 129 ? 8.584 -2.200 -17.928 1.00 96.25 129 LYS A C 1
ATOM 992 O O . LYS A 1 129 ? 9.489 -2.247 -17.097 1.00 96.25 129 LYS A O 1
ATOM 997 N N . PHE A 1 130 ? 7.298 -2.126 -17.613 1.00 97.69 130 PHE A N 1
ATOM 998 C CA . PHE A 1 130 ? 6.790 -2.233 -16.253 1.00 97.69 130 PHE A CA 1
ATOM 999 C C . PHE A 1 130 ? 6.045 -3.550 -16.119 1.00 97.69 130 PHE A C 1
ATOM 1001 O O . PHE A 1 130 ? 5.365 -4.012 -17.043 1.00 97.69 130 PHE A O 1
ATOM 1008 N N . SER A 1 131 ? 6.202 -4.205 -14.983 1.00 96.94 131 SER A N 1
ATOM 1009 C CA . SER A 1 131 ? 5.477 -5.427 -14.690 1.00 96.94 131 SER A CA 1
ATOM 1010 C C . SER A 1 131 ? 5.102 -5.491 -13.225 1.00 96.94 131 SER A C 1
ATOM 1012 O O . SER A 1 131 ? 5.844 -5.027 -12.367 1.00 96.94 131 SER A O 1
ATOM 1014 N N . VAL A 1 132 ? 3.951 -6.082 -12.952 1.00 96.38 132 VAL A N 1
ATOM 1015 C CA . VAL A 1 132 ? 3.414 -6.265 -11.611 1.00 96.38 132 VAL A CA 1
ATOM 1016 C C . VAL A 1 132 ? 3.353 -7.757 -11.327 1.00 96.38 132 VAL A C 1
ATOM 1018 O O . VAL A 1 132 ? 2.841 -8.520 -12.145 1.00 96.38 132 VAL A O 1
ATOM 1021 N N . VAL A 1 133 ? 3.895 -8.184 -10.192 1.00 94.69 133 VAL A N 1
ATOM 1022 C CA . VAL A 1 133 ? 3.782 -9.564 -9.721 1.00 94.69 133 VAL A CA 1
ATOM 1023 C C . VAL A 1 133 ? 2.541 -9.674 -8.844 1.00 94.69 133 VAL A C 1
ATOM 1025 O O . VAL A 1 133 ? 2.473 -9.082 -7.766 1.00 94.69 133 VAL A O 1
ATOM 1028 N N . LEU A 1 134 ? 1.561 -10.435 -9.324 1.00 90.56 134 LEU A N 1
ATOM 1029 C CA . LEU A 1 134 ? 0.299 -10.729 -8.655 1.00 90.56 134 LEU A CA 1
ATOM 1030 C C . LEU A 1 134 ? 0.104 -12.249 -8.643 1.00 90.56 134 LEU A C 1
ATOM 1032 O O . LEU A 1 134 ? 0.127 -12.878 -9.696 1.00 90.56 134 LEU A O 1
ATOM 1036 N N . ASN A 1 135 ? -0.087 -12.849 -7.464 1.00 85.31 135 ASN A N 1
ATOM 1037 C CA . ASN A 1 135 ? -0.274 -14.301 -7.303 1.00 85.31 135 ASN A CA 1
ATOM 1038 C C . ASN A 1 135 ? 0.817 -15.139 -8.002 1.00 85.31 135 ASN A C 1
ATOM 1040 O O . ASN A 1 135 ? 0.517 -16.116 -8.681 1.00 85.31 135 ASN A O 1
ATOM 1044 N N . ASN A 1 136 ? 2.082 -14.726 -7.865 1.00 84.62 136 ASN A N 1
ATOM 1045 C CA . ASN A 1 136 ? 3.261 -15.319 -8.518 1.00 84.62 136 ASN A CA 1
ATOM 1046 C C . ASN A 1 136 ? 3.286 -15.222 -10.055 1.00 84.62 136 ASN A C 1
ATOM 1048 O O . ASN A 1 136 ? 4.215 -15.730 -10.681 1.00 84.62 136 ASN A O 1
ATOM 1052 N N . ASN A 1 137 ? 2.331 -14.517 -10.663 1.00 91.12 137 ASN A N 1
ATOM 1053 C CA . ASN A 1 137 ? 2.287 -14.263 -12.096 1.00 91.12 137 ASN A CA 1
ATOM 1054 C C . ASN A 1 137 ? 2.713 -12.829 -12.396 1.00 91.12 137 ASN A C 1
ATOM 1056 O O . ASN A 1 137 ? 2.356 -11.889 -11.687 1.00 91.12 137 ASN A O 1
ATOM 1060 N N . ARG A 1 138 ? 3.484 -12.656 -13.470 1.00 94.06 138 ARG A N 1
ATOM 1061 C CA . ARG A 1 138 ? 3.950 -11.344 -13.914 1.00 94.06 138 ARG A CA 1
ATOM 1062 C C . ARG A 1 138 ? 3.001 -10.788 -14.970 1.00 94.06 138 ARG A C 1
ATOM 1064 O O . ARG A 1 138 ? 2.953 -11.308 -16.080 1.00 94.06 138 ARG A O 1
ATOM 1071 N N . GLN A 1 139 ? 2.317 -9.700 -14.640 1.00 96.12 139 GLN A N 1
ATOM 1072 C CA . GLN A 1 139 ? 1.456 -8.960 -15.556 1.00 96.12 139 GLN A CA 1
ATOM 1073 C C . GLN A 1 139 ? 2.172 -7.729 -16.098 1.00 96.12 139 GLN A C 1
ATOM 1075 O O . GLN A 1 139 ? 2.874 -7.039 -15.360 1.00 96.12 139 GLN A O 1
ATOM 1080 N N . VAL A 1 140 ? 2.010 -7.442 -17.389 1.00 97.12 140 VAL A N 1
ATOM 1081 C CA . VAL A 1 140 ? 2.540 -6.206 -17.979 1.00 97.12 140 VAL A CA 1
ATOM 1082 C C . VAL A 1 140 ? 1.705 -5.031 -17.484 1.00 97.12 140 VAL A C 1
ATOM 1084 O O . VAL A 1 140 ? 0.477 -5.098 -17.465 1.00 97.12 140 VAL A O 1
ATOM 1087 N N . ALA A 1 141 ? 2.388 -3.963 -17.082 1.00 97.88 141 ALA A N 1
ATOM 1088 C CA . ALA A 1 141 ? 1.762 -2.739 -16.622 1.00 97.88 141 ALA A CA 1
ATOM 1089 C C . ALA A 1 141 ? 2.085 -1.579 -17.565 1.00 97.88 141 ALA A C 1
ATOM 1091 O O . ALA A 1 141 ? 3.196 -1.461 -18.083 1.00 97.88 141 ALA A O 1
ATOM 1092 N N . GLU A 1 142 ? 1.117 -0.694 -17.747 1.00 97.69 142 GLU A N 1
ATOM 1093 C CA . GLU A 1 142 ? 1.264 0.544 -18.501 1.00 97.69 142 GLU A CA 1
ATOM 1094 C C . GLU A 1 142 ? 1.164 1.732 -17.559 1.00 97.69 142 GLU A C 1
ATOM 1096 O O . GLU A 1 142 ? 0.243 1.811 -16.748 1.00 97.69 142 GLU A O 1
ATOM 1101 N N . VAL A 1 143 ? 2.073 2.694 -17.686 1.00 97.62 143 VAL A N 1
ATOM 1102 C CA . VAL A 1 143 ? 1.985 3.938 -16.920 1.00 97.62 143 VAL A CA 1
ATOM 1103 C C . VAL A 1 143 ? 0.850 4.793 -17.481 1.00 97.62 143 VAL A C 1
ATOM 1105 O O . VAL A 1 143 ? 0.850 5.128 -18.663 1.00 97.62 143 VAL A O 1
ATOM 1108 N N . LYS A 1 144 ? -0.109 5.162 -16.629 1.00 97.31 144 LYS A N 1
ATOM 1109 C CA . LYS A 1 144 ? -1.236 6.036 -16.984 1.00 97.31 144 LYS A CA 1
ATOM 1110 C C . LYS A 1 144 ? -1.007 7.478 -16.559 1.00 97.31 144 LYS A C 1
ATOM 1112 O O . LYS A 1 144 ? -1.343 8.389 -17.308 1.00 97.31 144 LYS A O 1
ATOM 1117 N N . LYS A 1 145 ? -0.417 7.697 -15.382 1.00 96.31 145 LYS A N 1
ATOM 1118 C CA . LYS A 1 145 ? -0.173 9.041 -14.839 1.00 96.31 145 LYS A CA 1
ATOM 1119 C C . LYS A 1 145 ? 1.088 9.037 -13.988 1.00 96.31 145 LYS A C 1
ATOM 1121 O O . LYS A 1 145 ? 1.345 8.080 -13.263 1.00 96.31 145 LYS A O 1
ATOM 1126 N N . ARG A 1 146 ? 1.864 10.114 -14.068 1.00 95.56 146 ARG A N 1
ATOM 1127 C CA . ARG A 1 146 ? 3.025 10.371 -13.208 1.00 95.56 146 ARG A CA 1
ATOM 1128 C C . ARG A 1 146 ? 2.818 11.713 -12.541 1.00 95.56 146 ARG A C 1
ATOM 1130 O O . ARG A 1 146 ? 2.656 12.712 -13.237 1.00 95.56 146 ARG A O 1
ATOM 1137 N N . ASP A 1 147 ? 2.844 11.736 -11.220 1.00 94.38 147 ASP A N 1
ATOM 1138 C CA . ASP A 1 147 ? 2.788 12.965 -10.448 1.00 94.38 147 ASP A CA 1
ATOM 1139 C C . ASP A 1 147 ? 4.061 13.106 -9.614 1.00 94.38 147 ASP A C 1
ATOM 1141 O O . ASP A 1 147 ? 4.172 12.631 -8.482 1.00 94.38 147 ASP A O 1
ATOM 1145 N N . LYS A 1 148 ? 5.035 13.809 -10.196 1.00 91.25 148 LYS A N 1
ATOM 1146 C CA . LYS A 1 148 ? 6.323 14.100 -9.556 1.00 91.25 148 LYS A CA 1
ATOM 1147 C C . LYS A 1 148 ? 6.179 14.994 -8.319 1.00 91.25 148 LYS A C 1
ATOM 1149 O O . LYS A 1 148 ? 7.069 14.993 -7.475 1.00 91.25 148 LYS A O 1
ATOM 1154 N N . LYS A 1 149 ? 5.083 15.757 -8.191 1.00 91.56 149 LYS A N 1
ATOM 1155 C CA . LYS A 1 149 ? 4.853 16.657 -7.051 1.00 91.56 149 LYS A CA 1
ATOM 1156 C C . LYS A 1 149 ? 4.444 15.868 -5.809 1.00 91.56 149 LYS A C 1
ATOM 1158 O O . LYS A 1 149 ? 4.974 16.111 -4.722 1.00 91.56 149 LYS A O 1
ATOM 1163 N N . SER A 1 150 ? 3.515 14.924 -5.957 1.00 92.12 150 SER A N 1
ATOM 1164 C CA . SER A 1 150 ? 3.148 14.020 -4.859 1.00 92.12 150 SER A CA 1
ATOM 1165 C C . SER A 1 150 ? 4.164 12.892 -4.660 1.00 92.12 150 SER A C 1
ATOM 1167 O O . SER A 1 150 ? 4.328 12.441 -3.526 1.00 92.12 150 SER A O 1
ATOM 1169 N N . GLY A 1 151 ? 4.904 12.516 -5.709 1.00 94.00 151 GLY A N 1
ATOM 1170 C CA . GLY A 1 151 ? 5.854 11.401 -5.703 1.00 94.00 151 GLY A CA 1
ATOM 1171 C C . GLY A 1 151 ? 5.192 10.068 -6.048 1.00 94.00 151 GLY A C 1
ATOM 1172 O O . GLY A 1 151 ? 5.644 9.022 -5.586 1.00 94.00 151 GLY A O 1
ATOM 1173 N N . LEU A 1 152 ? 4.112 10.098 -6.833 1.00 96.25 152 LEU A N 1
ATOM 1174 C CA . LEU A 1 152 ? 3.285 8.935 -7.146 1.00 96.25 152 LEU A CA 1
ATOM 1175 C C . LEU A 1 152 ? 3.255 8.630 -8.645 1.00 96.25 152 LEU A C 1
ATOM 1177 O O . LEU A 1 152 ? 3.328 9.518 -9.498 1.00 96.25 152 LEU A O 1
ATOM 1181 N N . VAL A 1 153 ? 3.066 7.356 -8.963 1.00 97.06 153 VAL A N 1
ATOM 1182 C CA . VAL A 1 153 ? 2.771 6.872 -10.311 1.00 97.06 153 VAL A CA 1
ATOM 1183 C C . VAL A 1 153 ? 1.532 5.984 -10.275 1.00 97.06 153 VAL A C 1
ATOM 1185 O O . VAL A 1 153 ? 1.355 5.164 -9.372 1.00 97.06 153 VAL A O 1
ATOM 1188 N N . LEU A 1 154 ? 0.673 6.161 -11.274 1.00 98.06 154 LEU A N 1
ATOM 1189 C CA . LEU A 1 154 ? -0.488 5.322 -11.526 1.00 98.06 154 LEU A CA 1
ATOM 1190 C C . LEU A 1 154 ? -0.197 4.449 -12.744 1.00 98.06 154 LEU A C 1
ATOM 1192 O O . LEU A 1 154 ? 0.084 4.963 -13.833 1.00 98.06 154 LEU A O 1
ATOM 1196 N N . LEU A 1 155 ? -0.281 3.138 -12.562 1.00 98.19 155 LEU A N 1
ATOM 1197 C CA . LEU A 1 155 ? -0.152 2.146 -13.619 1.00 98.19 155 LEU A CA 1
ATOM 1198 C C . LEU A 1 155 ? -1.471 1.395 -13.818 1.00 98.19 155 LEU A C 1
ATOM 1200 O O . LEU A 1 155 ? -2.353 1.415 -12.963 1.00 98.19 155 LEU A O 1
ATOM 1204 N N . LYS A 1 156 ? -1.596 0.711 -14.952 1.00 98.12 156 LYS A N 1
ATOM 1205 C CA . LYS A 1 156 ? -2.726 -0.156 -15.287 1.00 98.12 156 LYS A CA 1
ATOM 1206 C C . LYS A 1 156 ? -2.209 -1.511 -15.738 1.00 98.12 156 LYS A C 1
ATOM 1208 O O . LYS A 1 156 ? -1.351 -1.569 -16.616 1.00 98.12 156 LYS A O 1
ATOM 1213 N N . ILE A 1 157 ? -2.768 -2.577 -15.182 1.00 97.94 157 ILE A N 1
ATOM 1214 C CA . ILE A 1 157 ? -2.614 -3.945 -15.688 1.00 97.94 157 ILE A CA 1
ATOM 1215 C C . ILE A 1 157 ? -3.894 -4.394 -16.396 1.00 97.94 157 ILE A C 1
ATOM 1217 O O . ILE A 1 157 ? -4.967 -3.826 -16.176 1.00 97.94 157 ILE A O 1
ATOM 1221 N N . ASN A 1 158 ? -3.789 -5.394 -17.268 1.00 96.44 158 ASN A N 1
ATOM 1222 C CA . ASN A 1 158 ? -4.944 -5.975 -17.954 1.00 96.44 158 ASN A CA 1
ATOM 1223 C C . ASN A 1 158 ? -5.531 -7.149 -17.153 1.00 96.44 158 ASN A C 1
ATOM 1225 O O . ASN A 1 158 ? -5.457 -8.296 -17.576 1.00 96.44 158 ASN A O 1
ATOM 1229 N N . GLU A 1 159 ? -6.065 -6.844 -15.972 1.00 95.44 159 GLU A N 1
ATOM 1230 C CA . GLU A 1 159 ? -6.732 -7.790 -15.072 1.00 95.44 159 GLU A CA 1
ATOM 1231 C C . GLU A 1 159 ? -8.051 -7.184 -14.588 1.00 95.44 159 GLU A C 1
ATOM 1233 O O . GLU A 1 159 ? -8.229 -5.966 -14.613 1.00 95.44 159 GLU A O 1
ATOM 1238 N N . SER A 1 160 ? -8.982 -8.024 -14.148 1.00 95.44 160 SER A N 1
ATOM 1239 C CA . SER A 1 160 ? -10.290 -7.584 -13.650 1.00 95.44 160 SER A CA 1
ATOM 1240 C C . SER A 1 160 ? -10.701 -8.383 -12.419 1.00 95.44 160 SER A C 1
ATOM 1242 O O . SER A 1 160 ? -10.098 -9.410 -12.113 1.00 95.44 160 SER A O 1
ATOM 1244 N N . ASN A 1 161 ? -11.731 -7.911 -11.711 1.00 95.50 161 ASN A N 1
ATOM 1245 C CA . ASN A 1 161 ? -12.223 -8.532 -10.479 1.00 95.50 161 ASN A CA 1
ATOM 1246 C C . ASN A 1 161 ? -11.142 -8.633 -9.384 1.00 95.50 161 ASN A C 1
ATOM 1248 O O . ASN A 1 161 ? -11.084 -9.597 -8.618 1.00 95.50 161 ASN A O 1
ATOM 1252 N N . LEU A 1 162 ? -10.258 -7.634 -9.326 1.00 96.81 162 LEU A N 1
ATOM 1253 C CA . LEU A 1 162 ? -9.229 -7.565 -8.299 1.00 96.81 162 LEU A CA 1
ATOM 1254 C C . LEU A 1 162 ? -9.811 -7.075 -6.966 1.00 96.81 162 LEU A C 1
ATOM 1256 O O . LEU A 1 162 ? -10.702 -6.217 -6.962 1.00 96.81 162 LEU A O 1
ATOM 1260 N N . PRO A 1 163 ? -9.294 -7.569 -5.826 1.00 96.19 163 PRO A N 1
ATOM 1261 C CA . PRO A 1 163 ? -9.672 -7.046 -4.524 1.00 96.19 163 PRO A CA 1
ATOM 1262 C C . PRO A 1 163 ? -9.230 -5.585 -4.401 1.00 96.19 163 PRO A C 1
ATOM 1264 O O . PRO A 1 163 ? -8.140 -5.210 -4.831 1.00 96.19 163 PRO A O 1
ATOM 1267 N N . VAL A 1 164 ? -10.074 -4.770 -3.775 1.00 96.62 164 VAL A N 1
ATOM 1268 C CA . VAL A 1 164 ? -9.798 -3.361 -3.486 1.00 96.62 164 VAL A CA 1
ATOM 1269 C C . VAL A 1 164 ? -10.189 -3.033 -2.060 1.00 96.62 164 VAL A C 1
ATOM 1271 O O . VAL A 1 164 ? -11.080 -3.662 -1.487 1.00 96.62 164 VAL A O 1
ATOM 1274 N N . LEU A 1 165 ? -9.526 -2.027 -1.502 1.00 97.44 165 LEU A N 1
ATOM 1275 C CA . LEU A 1 165 ? -9.846 -1.475 -0.195 1.00 97.44 165 LEU A CA 1
ATOM 1276 C C . LEU A 1 165 ? -10.245 -0.001 -0.319 1.00 97.44 165 LEU A C 1
ATOM 1278 O O . LEU A 1 165 ? -9.719 0.700 -1.187 1.00 97.44 165 LEU A O 1
ATOM 1282 N N . PRO A 1 166 ? -11.168 0.481 0.530 1.00 97.38 166 PRO A N 1
ATOM 1283 C CA . PRO A 1 166 ? -11.567 1.880 0.533 1.00 97.38 166 PRO A CA 1
ATOM 1284 C C . PRO A 1 166 ? -10.418 2.788 0.982 1.00 97.38 166 PRO A C 1
ATOM 1286 O O . PRO A 1 166 ? -9.538 2.389 1.743 1.00 97.38 166 PRO A O 1
ATOM 1289 N N . PHE A 1 167 ? -10.453 4.044 0.551 1.00 97.94 167 PHE A N 1
ATOM 1290 C CA . PHE A 1 167 ? -9.566 5.080 1.071 1.00 97.94 167 PHE A CA 1
ATOM 1291 C C . PHE A 1 167 ? -10.140 5.675 2.355 1.00 97.94 167 PHE A C 1
ATOM 1293 O O . PHE A 1 167 ? -11.342 5.894 2.463 1.00 97.94 167 PHE A O 1
ATOM 1300 N N . PHE A 1 168 ? -9.270 5.990 3.309 1.00 97.88 168 PHE A N 1
ATOM 1301 C CA . PHE A 1 168 ? -9.662 6.677 4.532 1.00 97.88 168 PHE A CA 1
ATOM 1302 C C . PHE A 1 168 ? -10.077 8.120 4.226 1.00 97.88 168 PHE A C 1
ATOM 1304 O O . PHE A 1 168 ? -9.338 8.848 3.559 1.00 97.88 168 PHE A O 1
ATOM 1311 N N . GLU A 1 169 ? -11.232 8.550 4.731 1.00 96.00 169 GLU A N 1
ATOM 1312 C CA . GLU A 1 169 ? -11.754 9.910 4.508 1.00 96.00 169 GLU A CA 1
ATOM 1313 C C . GLU A 1 169 ? -11.811 10.768 5.777 1.00 96.00 169 GLU A C 1
ATOM 1315 O O . GLU A 1 169 ? -12.127 11.952 5.701 1.00 96.00 169 GLU A O 1
ATOM 1320 N N . GLY A 1 170 ? -11.511 10.182 6.938 1.00 94.00 170 GLY A N 1
ATOM 1321 C CA . GLY A 1 170 ? -11.571 10.874 8.219 1.00 94.00 170 GLY A CA 1
ATOM 1322 C C . GLY A 1 170 ? -10.306 11.656 8.567 1.00 94.00 170 GLY A C 1
ATOM 1323 O O . GLY A 1 170 ? -9.341 11.742 7.808 1.00 94.00 170 GLY A O 1
ATOM 1324 N N . GLU A 1 171 ? -10.299 12.178 9.788 1.00 94.62 171 GLU A N 1
ATOM 1325 C CA . GLU A 1 171 ? -9.121 12.782 10.401 1.00 94.62 171 GLU A CA 1
ATOM 1326 C C . GLU A 1 171 ? -8.377 11.751 11.250 1.00 94.62 171 GLU A C 1
ATOM 1328 O O . GLU A 1 171 ? -8.985 10.982 12.004 1.00 94.62 171 GLU A O 1
ATOM 1333 N N . LEU A 1 172 ? -7.048 11.743 11.139 1.00 96.38 172 LEU A N 1
ATOM 1334 C CA . LEU A 1 172 ? -6.205 10.930 12.008 1.00 96.38 172 LEU A CA 1
ATOM 1335 C C . LEU A 1 172 ? -6.253 11.461 13.439 1.00 96.38 172 LEU A C 1
ATOM 1337 O O . LEU A 1 172 ? -6.289 12.669 13.663 1.00 96.38 172 LEU A O 1
ATOM 1341 N N . LYS A 1 173 ? -6.213 10.552 14.413 1.00 96.25 173 LYS A N 1
ATOM 1342 C CA . LYS A 1 173 ? -6.209 10.895 15.842 1.00 96.25 173 LYS A CA 1
ATOM 1343 C C . LYS A 1 173 ? -4.908 10.453 16.495 1.00 96.25 173 LYS A C 1
ATOM 1345 O O . LYS A 1 173 ? -4.374 9.398 16.161 1.00 96.25 173 LYS A O 1
ATOM 1350 N N . LEU A 1 174 ? -4.417 11.235 17.457 1.00 96.94 174 LEU A N 1
ATOM 1351 C CA . LEU A 1 174 ? -3.293 10.811 18.296 1.00 96.94 174 LEU A CA 1
ATOM 1352 C C . LEU A 1 174 ? -3.632 9.483 18.987 1.00 96.94 174 LEU A C 1
ATOM 1354 O O . LEU A 1 174 ? -4.752 9.292 19.459 1.00 96.94 174 LEU A O 1
ATOM 1358 N N . GLY A 1 175 ? -2.672 8.559 19.008 1.00 95.56 175 GLY A N 1
ATOM 1359 C CA . GLY A 1 175 ? -2.856 7.211 19.554 1.00 95.56 175 GLY A CA 1
ATOM 1360 C C . GLY A 1 175 ? -3.600 6.233 18.638 1.00 95.56 175 GLY A C 1
ATOM 1361 O O . GLY A 1 175 ? -3.725 5.063 18.989 1.00 95.56 175 GLY A O 1
ATOM 1362 N N . GLN A 1 176 ? -4.067 6.657 17.457 1.00 95.62 176 GLN A N 1
ATOM 1363 C CA . GLN A 1 176 ? -4.659 5.743 16.480 1.00 95.62 176 GLN A CA 1
ATOM 1364 C C . GLN A 1 176 ? -3.616 4.722 16.007 1.00 95.62 176 GLN A C 1
ATOM 1366 O O . GLN A 1 176 ? -2.532 5.106 15.568 1.00 95.62 176 GLN A O 1
ATOM 1371 N N . ILE A 1 177 ? -3.962 3.434 16.080 1.00 95.44 177 ILE A N 1
ATOM 1372 C CA . ILE A 1 177 ? -3.132 2.341 15.566 1.00 95.44 177 ILE A CA 1
ATOM 1373 C C . ILE A 1 177 ? -3.276 2.282 14.049 1.00 95.44 177 ILE A C 1
ATOM 1375 O O . ILE A 1 177 ? -4.388 2.214 13.515 1.00 95.44 177 ILE A O 1
ATOM 1379 N N . LEU A 1 178 ? -2.133 2.285 13.377 1.00 96.88 178 LEU A N 1
ATOM 1380 C CA . LEU A 1 178 ? -1.984 2.083 11.949 1.00 96.88 178 LEU A CA 1
ATOM 1381 C C . LEU A 1 178 ? -1.000 0.937 11.721 1.00 96.88 178 LEU A C 1
ATOM 1383 O O . LEU A 1 178 ? -0.120 0.677 12.541 1.00 96.88 178 LEU A O 1
ATOM 1387 N N . PHE A 1 179 ? -1.134 0.261 10.593 1.00 96.44 179 PHE A N 1
ATOM 1388 C CA . PHE A 1 179 ? -0.177 -0.748 10.164 1.00 96.44 179 PHE A CA 1
ATOM 1389 C C . PHE A 1 179 ? 0.224 -0.502 8.720 1.00 96.44 179 PHE A C 1
ATOM 1391 O O . PHE A 1 179 ? -0.501 0.142 7.964 1.00 96.44 179 PHE A O 1
ATOM 1398 N N . LEU A 1 180 ? 1.387 -1.003 8.340 1.00 95.31 180 LEU A N 1
ATOM 1399 C CA . LEU A 1 180 ? 1.863 -0.994 6.970 1.00 95.31 180 LEU A CA 1
ATOM 1400 C C . LEU A 1 180 ? 2.162 -2.414 6.521 1.00 95.31 180 LEU A C 1
ATOM 1402 O O . LEU A 1 180 ? 2.477 -3.287 7.332 1.00 95.31 180 LEU A O 1
ATOM 1406 N N . ILE A 1 181 ? 2.093 -2.627 5.212 1.00 95.00 181 ILE A N 1
ATOM 1407 C CA . ILE A 1 181 ? 2.583 -3.851 4.584 1.00 95.00 181 ILE A CA 1
ATOM 1408 C C . ILE A 1 181 ? 3.619 -3.451 3.543 1.00 95.00 181 ILE A C 1
ATOM 1410 O O . ILE A 1 181 ? 3.355 -2.626 2.675 1.00 95.00 181 ILE A O 1
ATOM 1414 N N . SER A 1 182 ? 4.802 -4.044 3.629 1.00 92.19 182 SER A N 1
ATOM 1415 C CA . SER A 1 182 ? 5.888 -3.883 2.666 1.00 92.19 182 SER A CA 1
ATOM 1416 C C . SER A 1 182 ? 6.123 -5.193 1.919 1.00 92.19 182 SER A C 1
ATOM 1418 O O . SER A 1 182 ? 5.785 -6.268 2.409 1.00 92.19 182 SER A O 1
ATOM 1420 N N . ILE A 1 183 ? 6.749 -5.112 0.749 1.00 90.06 183 ILE A N 1
ATOM 1421 C CA . ILE A 1 183 ? 7.296 -6.259 0.022 1.00 90.06 183 ILE A CA 1
ATOM 1422 C C . ILE A 1 183 ? 8.792 -6.021 -0.155 1.00 90.06 183 ILE A C 1
ATOM 1424 O O . ILE A 1 183 ? 9.199 -4.983 -0.676 1.00 90.06 183 ILE A O 1
ATOM 1428 N N . LYS A 1 184 ? 9.608 -6.977 0.295 1.00 83.88 184 LYS A N 1
ATOM 1429 C CA . LYS A 1 184 ? 11.067 -6.951 0.163 1.00 83.88 184 LYS A CA 1
ATOM 1430 C C . LYS A 1 184 ? 11.548 -8.320 -0.302 1.00 83.88 184 LYS A C 1
ATOM 1432 O O . LYS A 1 184 ? 11.357 -9.315 0.395 1.00 83.88 184 LYS A O 1
ATOM 1437 N N . SER A 1 185 ? 12.160 -8.366 -1.484 1.00 79.62 185 SER A N 1
ATOM 1438 C CA . SER A 1 185 ? 12.642 -9.611 -2.101 1.00 79.62 185 SER A CA 1
ATOM 1439 C C . SER A 1 185 ? 11.546 -10.687 -2.196 1.00 79.62 185 SER A C 1
ATOM 1441 O O . SER A 1 185 ? 11.769 -11.835 -1.818 1.00 79.62 185 SER A O 1
ATOM 1443 N N . GLY A 1 186 ? 10.338 -10.299 -2.620 1.00 78.88 186 GLY A N 1
ATOM 1444 C CA . GLY A 1 186 ? 9.172 -11.188 -2.717 1.00 78.88 186 GLY A CA 1
ATOM 1445 C C . GLY A 1 186 ? 8.486 -11.548 -1.389 1.00 78.88 186 GLY A C 1
ATOM 1446 O O . GLY A 1 186 ? 7.390 -12.104 -1.408 1.00 78.88 186 GLY A O 1
ATOM 1447 N N . ASN A 1 187 ? 9.067 -11.202 -0.236 1.00 85.06 187 ASN A N 1
ATOM 1448 C CA . ASN A 1 187 ? 8.472 -11.478 1.072 1.00 85.06 187 ASN A CA 1
ATOM 1449 C C . ASN A 1 187 ? 7.661 -10.285 1.574 1.00 85.06 187 ASN A C 1
ATOM 1451 O O . ASN A 1 187 ? 8.117 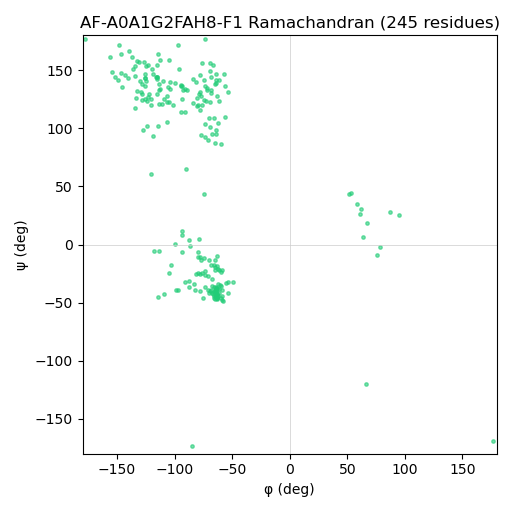-9.141 1.509 1.00 85.06 187 ASN A O 1
ATOM 1455 N N . LYS A 1 188 ? 6.471 -10.562 2.117 1.00 89.31 188 LYS A N 1
ATOM 1456 C CA . LYS A 1 188 ? 5.649 -9.556 2.794 1.00 89.31 188 LYS A CA 1
ATOM 1457 C C . LYS A 1 188 ? 6.186 -9.321 4.203 1.00 89.31 188 LYS A C 1
ATOM 1459 O O . LYS A 1 188 ? 6.379 -10.268 4.957 1.00 89.31 188 LYS A O 1
ATOM 1464 N N . LEU A 1 189 ? 6.398 -8.057 4.544 1.00 91.94 189 LEU A N 1
ATOM 1465 C CA . LEU A 1 189 ? 6.768 -7.597 5.878 1.00 91.94 189 LEU A CA 1
ATOM 1466 C C . LEU A 1 189 ? 5.636 -6.729 6.411 1.00 91.94 189 LEU A C 1
ATOM 1468 O O . LEU A 1 189 ? 5.028 -5.973 5.652 1.00 91.94 189 LEU A O 1
ATOM 1472 N N . VAL A 1 190 ? 5.355 -6.837 7.701 1.00 93.94 190 VAL A N 1
ATOM 1473 C CA . VAL A 1 190 ? 4.298 -6.071 8.356 1.00 93.94 190 VAL A CA 1
ATOM 1474 C C . VAL A 1 190 ? 4.899 -5.336 9.532 1.00 93.94 190 VAL A C 1
ATOM 1476 O O . VAL A 1 190 ? 5.665 -5.914 10.298 1.00 93.94 190 VAL A O 1
ATOM 1479 N N . ASP A 1 191 ? 4.519 -4.074 9.671 1.00 94.00 191 ASP A N 1
ATOM 1480 C CA . ASP A 1 191 ? 4.872 -3.257 10.821 1.00 94.00 191 ASP A CA 1
ATOM 1481 C C . ASP A 1 191 ? 3.640 -2.478 11.290 1.00 94.00 191 ASP A C 1
ATOM 1483 O O . ASP A 1 191 ? 2.730 -2.184 10.509 1.00 94.00 191 ASP A O 1
ATOM 1487 N N . SER A 1 192 ? 3.580 -2.168 12.578 1.00 94.25 192 SER A N 1
ATOM 1488 C CA . SER A 1 192 ? 2.472 -1.443 13.190 1.00 94.25 192 SER A CA 1
ATOM 1489 C C . SER A 1 192 ? 2.990 -0.347 14.105 1.00 94.25 192 SER A C 1
ATOM 1491 O O . SER A 1 192 ? 4.015 -0.484 14.764 1.00 94.25 192 SER A O 1
ATOM 1493 N N . GLY A 1 193 ? 2.265 0.762 14.148 1.00 94.00 193 GLY A N 1
ATOM 1494 C CA . GLY A 1 193 ? 2.647 1.918 14.934 1.00 94.00 193 GLY A CA 1
ATOM 1495 C C . GLY A 1 193 ? 1.442 2.771 15.277 1.00 94.00 193 GLY A C 1
ATOM 1496 O O . GLY A 1 193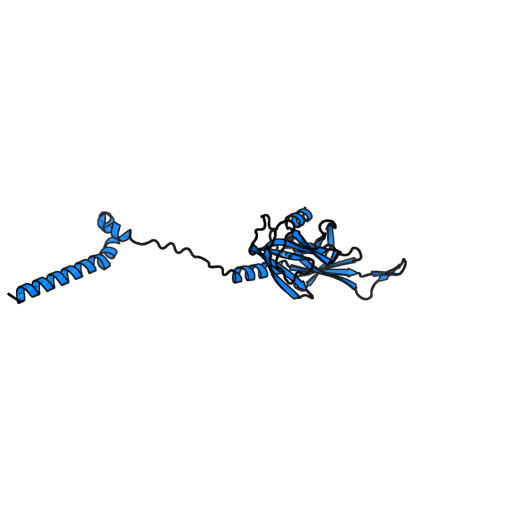 ? 0.386 2.700 14.651 1.00 94.00 193 GLY A O 1
ATOM 1497 N N . ILE A 1 194 ? 1.607 3.614 16.286 1.00 95.56 194 ILE A N 1
ATOM 1498 C CA . ILE A 1 194 ? 0.602 4.613 16.644 1.00 95.56 194 ILE A CA 1
ATOM 1499 C C . ILE A 1 194 ? 0.932 5.960 16.009 1.00 95.56 194 ILE A C 1
ATOM 1501 O O . ILE A 1 194 ? 2.105 6.301 15.819 1.00 95.56 194 ILE A O 1
ATOM 1505 N N . VAL A 1 195 ? -0.104 6.748 15.729 1.00 96.75 195 VAL A N 1
ATOM 1506 C CA . VAL A 1 195 ? 0.030 8.167 15.385 1.00 96.75 195 VAL A CA 1
ATOM 1507 C C . VAL A 1 195 ? 0.555 8.916 16.614 1.00 96.75 195 VAL A C 1
ATOM 1509 O O . VAL A 1 195 ? -0.160 9.082 17.605 1.00 96.75 195 VAL A O 1
ATOM 1512 N N . LYS A 1 196 ? 1.815 9.356 16.552 1.00 95.88 196 LYS A N 1
ATOM 1513 C CA . LYS A 1 196 ? 2.523 10.071 17.629 1.00 95.88 196 LYS A CA 1
ATOM 1514 C C . LYS A 1 196 ? 2.361 11.585 17.523 1.00 95.88 196 LYS A C 1
ATOM 1516 O O . LYS A 1 196 ? 2.342 12.272 18.536 1.00 95.88 196 LYS A O 1
ATOM 1521 N N . GLN A 1 197 ? 2.253 12.094 16.299 1.00 95.12 197 GLN A N 1
ATOM 1522 C CA . GLN A 1 197 ? 2.122 13.517 16.002 1.00 95.12 197 GLN A CA 1
ATOM 1523 C C . GLN A 1 197 ? 1.346 13.688 14.698 1.00 95.12 197 GLN A C 1
ATOM 1525 O O . GLN A 1 197 ? 1.525 12.885 13.787 1.00 95.12 197 GLN A O 1
ATOM 1530 N N . ILE A 1 198 ? 0.509 14.721 14.597 1.00 93.94 198 ILE A N 1
ATOM 1531 C CA . ILE A 1 198 ? -0.234 15.055 13.366 1.00 93.94 198 ILE A CA 1
ATOM 1532 C C . ILE A 1 198 ? 0.320 16.338 12.736 1.00 93.94 198 ILE A C 1
ATOM 1534 O O . ILE A 1 198 ? 0.505 16.400 11.526 1.00 93.94 198 ILE A O 1
ATOM 1538 N N . GLN A 1 199 ? 0.607 17.350 13.558 1.00 91.62 199 GLN A N 1
ATOM 1539 C CA . GLN A 1 199 ? 1.110 18.660 13.139 1.00 91.62 199 GLN A CA 1
ATOM 1540 C C . GLN A 1 199 ? 2.407 18.993 13.897 1.00 91.62 199 GLN A C 1
ATOM 1542 O O . GLN A 1 199 ? 2.513 18.634 15.071 1.00 91.62 199 GLN A O 1
ATOM 1547 N N . PRO A 1 200 ? 3.393 19.659 13.262 1.00 87.06 200 PRO A N 1
ATOM 1548 C CA . PRO A 1 200 ? 3.379 20.141 11.873 1.00 87.06 200 PRO A CA 1
ATOM 1549 C C . PRO A 1 200 ? 3.529 19.022 10.831 1.00 87.06 200 PRO A C 1
ATOM 1551 O O . PRO A 1 200 ? 3.079 19.181 9.704 1.00 87.06 200 PRO A O 1
ATOM 1554 N N . ASN A 1 201 ? 4.106 17.885 11.226 1.00 88.06 201 ASN A N 1
ATOM 1555 C CA . ASN A 1 201 ? 4.290 16.714 10.374 1.00 88.06 201 ASN A CA 1
ATOM 1556 C C . ASN A 1 201 ? 3.681 15.476 11.033 1.00 88.06 201 ASN A C 1
ATOM 1558 O O . ASN A 1 201 ? 3.793 15.304 12.253 1.00 88.06 201 ASN A O 1
ATOM 1562 N N . LEU A 1 202 ? 3.091 14.603 10.215 1.00 92.12 202 LEU A N 1
ATOM 1563 C CA . LEU A 1 202 ? 2.589 13.306 10.649 1.00 92.12 202 LEU A CA 1
ATOM 1564 C C . LEU A 1 202 ? 3.761 12.388 11.011 1.00 92.12 202 LEU A C 1
ATOM 1566 O O . LEU A 1 202 ? 4.613 12.105 10.172 1.00 92.12 202 LEU A O 1
ATOM 1570 N N . VAL A 1 203 ? 3.773 11.897 12.248 1.00 92.38 203 VAL A N 1
ATOM 1571 C CA . VAL A 1 203 ? 4.756 10.923 12.734 1.00 92.38 203 VAL A CA 1
ATOM 1572 C C . VAL A 1 203 ? 4.017 9.681 13.199 1.00 92.38 203 VAL A C 1
ATOM 1574 O O . VAL A 1 203 ? 3.203 9.740 14.123 1.00 92.38 203 VAL A O 1
ATOM 1577 N N . ILE A 1 204 ? 4.331 8.548 12.575 1.00 93.00 204 ILE A N 1
ATOM 1578 C CA . ILE A 1 204 ? 3.842 7.226 12.967 1.00 93.00 204 ILE A CA 1
ATOM 1579 C C . ILE A 1 204 ? 5.042 6.415 13.450 1.00 93.00 204 ILE A C 1
ATOM 1581 O O . ILE A 1 204 ? 6.125 6.497 12.877 1.00 93.00 204 ILE A O 1
ATOM 1585 N N . GLY A 1 205 ? 4.868 5.664 14.534 1.00 88.06 205 GLY A N 1
ATOM 1586 C CA . GLY A 1 205 ? 5.936 4.880 15.156 1.00 88.06 205 GLY A CA 1
ATOM 1587 C C . GLY A 1 205 ? 6.341 3.601 14.422 1.00 88.06 205 GLY A C 1
ATOM 1588 O O . GLY A 1 205 ? 6.492 2.599 15.106 1.00 88.06 205 GLY A O 1
ATOM 1589 N N . PHE A 1 206 ? 6.487 3.623 13.096 1.00 90.44 206 PHE A N 1
ATOM 1590 C CA . PHE A 1 206 ? 7.016 2.484 12.341 1.00 90.44 206 PHE A CA 1
ATOM 1591 C C . PHE A 1 206 ? 8.531 2.348 12.537 1.00 90.44 206 PHE A C 1
ATOM 1593 O O . PHE A 1 206 ? 9.252 3.345 12.601 1.00 90.44 206 PHE A O 1
ATOM 1600 N N . THR A 1 207 ? 8.998 1.109 12.627 1.00 84.38 207 THR A N 1
ATOM 1601 C CA . THR A 1 207 ? 10.410 0.719 12.706 1.00 84.38 207 THR A CA 1
ATOM 1602 C C . THR A 1 207 ? 10.943 0.334 11.326 1.00 84.38 207 THR A C 1
ATOM 1604 O O . THR A 1 207 ? 12.062 0.700 10.971 1.00 84.38 207 THR A O 1
ATOM 1607 N N . GLU A 1 208 ? 10.133 -0.352 10.517 1.00 78.81 208 GLU A N 1
ATOM 1608 C CA . GLU A 1 208 ? 10.497 -0.833 9.186 1.00 78.81 208 GLU A CA 1
ATOM 1609 C C . GLU A 1 208 ? 9.460 -0.388 8.153 1.00 78.81 208 GLU A C 1
ATOM 1611 O O . GLU A 1 208 ? 8.422 -1.016 7.962 1.00 78.81 208 GLU A O 1
ATOM 1616 N N . ALA A 1 209 ? 9.758 0.697 7.436 1.00 81.44 209 ALA A N 1
ATOM 1617 C CA . ALA A 1 209 ? 8.889 1.220 6.388 1.00 81.44 209 ALA A CA 1
ATOM 1618 C C . ALA A 1 209 ? 9.649 1.313 5.060 1.00 81.44 209 ALA A C 1
ATOM 1620 O O . ALA A 1 209 ? 10.438 2.235 4.840 1.00 81.44 209 ALA A O 1
ATOM 1621 N N . ALA A 1 210 ? 9.417 0.353 4.161 1.00 85.44 210 ALA A N 1
ATOM 1622 C CA . ALA A 1 210 ? 9.978 0.420 2.816 1.00 85.44 210 ALA A CA 1
ATOM 1623 C C . ALA A 1 210 ? 9.318 1.544 1.994 1.00 85.44 210 ALA A C 1
ATOM 1625 O O . ALA A 1 210 ? 8.198 1.984 2.271 1.00 85.44 210 ALA A O 1
ATOM 1626 N N . ASN A 1 211 ? 10.029 2.029 0.974 1.00 91.56 211 ASN A N 1
ATOM 1627 C CA . ASN A 1 211 ? 9.460 2.969 0.015 1.00 91.56 211 ASN A CA 1
ATOM 1628 C C . ASN A 1 211 ? 8.274 2.321 -0.714 1.00 91.56 211 ASN A C 1
ATOM 1630 O O . ASN A 1 211 ? 8.348 1.150 -1.077 1.00 91.56 211 ASN A O 1
ATOM 1634 N N . SER A 1 212 ? 7.223 3.096 -0.979 1.00 94.38 212 SER A N 1
ATOM 1635 C CA . SER A 1 212 ? 5.983 2.648 -1.622 1.00 94.38 212 SER A CA 1
ATOM 1636 C C . SER A 1 212 ? 5.134 1.672 -0.788 1.00 94.38 212 SER A C 1
ATOM 1638 O O . SER A 1 212 ? 4.254 0.998 -1.322 1.00 94.38 212 SER A O 1
ATOM 1640 N N . SER A 1 213 ? 5.354 1.596 0.527 1.00 94.94 213 SER A N 1
ATOM 1641 C CA . SER A 1 213 ? 4.548 0.747 1.411 1.00 94.94 213 SER A CA 1
ATOM 1642 C C . SER A 1 213 ? 3.258 1.445 1.841 1.00 94.94 213 SER A C 1
ATOM 1644 O O . SER A 1 213 ? 3.321 2.527 2.433 1.00 94.94 213 SER A O 1
ATOM 1646 N N . PRO A 1 214 ? 2.073 0.879 1.573 1.00 96.31 214 PRO A N 1
ATOM 1647 C CA . PRO A 1 214 ? 0.810 1.456 2.017 1.00 96.31 214 PRO A CA 1
ATOM 1648 C C . PRO A 1 214 ? 0.628 1.361 3.525 1.00 96.31 214 PRO A C 1
ATOM 1650 O O . PRO A 1 214 ? 1.072 0.417 4.177 1.00 96.31 214 PRO A O 1
ATOM 1653 N N . ILE A 1 215 ? -0.090 2.347 4.045 1.00 97.25 215 ILE A N 1
ATOM 1654 C CA . ILE A 1 215 ? -0.464 2.471 5.445 1.00 97.25 215 ILE A CA 1
ATOM 1655 C C . ILE A 1 215 ? -1.978 2.314 5.537 1.00 97.25 215 ILE A C 1
ATOM 1657 O O . ILE A 1 215 ? -2.729 2.960 4.802 1.00 97.25 215 ILE A O 1
ATOM 1661 N N . PHE A 1 216 ? -2.418 1.491 6.476 1.00 97.81 216 PHE A N 1
ATOM 1662 C CA . PHE A 1 216 ? -3.806 1.133 6.704 1.00 97.81 216 PHE A CA 1
ATOM 1663 C C . PHE A 1 216 ? -4.202 1.384 8.154 1.00 97.81 216 PHE A C 1
ATOM 1665 O O . PHE A 1 216 ? -3.370 1.371 9.064 1.00 97.81 216 PHE A O 1
ATOM 1672 N N . ASN A 1 217 ? -5.499 1.561 8.379 1.00 96.75 217 ASN A N 1
ATOM 1673 C CA . ASN A 1 217 ? -6.082 1.443 9.710 1.00 96.75 217 ASN A CA 1
ATOM 1674 C C . ASN A 1 217 ? -6.687 0.044 9.929 1.00 96.75 217 ASN A C 1
ATOM 1676 O O . ASN A 1 217 ? -6.844 -0.740 8.993 1.00 96.75 217 ASN A O 1
ATOM 1680 N N . LEU A 1 218 ? -7.097 -0.254 11.165 1.00 94.38 218 LEU A N 1
ATOM 1681 C CA . LEU A 1 218 ? -7.698 -1.548 11.535 1.00 94.38 218 LEU A CA 1
ATOM 1682 C C . LEU A 1 218 ? -9.030 -1.866 10.825 1.00 94.38 218 LEU A C 1
ATOM 1684 O O . LEU A 1 218 ? -9.515 -2.988 10.919 1.00 94.38 218 LEU A O 1
ATOM 1688 N N . LYS A 1 219 ? -9.630 -0.902 10.115 1.00 95.44 219 LYS A N 1
ATOM 1689 C CA . LYS A 1 219 ? -10.842 -1.095 9.305 1.00 95.44 219 LYS A CA 1
ATOM 1690 C C . LYS A 1 219 ? -10.535 -1.418 7.841 1.00 95.44 219 LYS A C 1
ATOM 1692 O O . LYS A 1 219 ? -11.457 -1.446 7.032 1.00 95.44 219 LYS A O 1
ATOM 1697 N N . ASN A 1 220 ? -9.265 -1.655 7.500 1.00 95.69 220 ASN A N 1
ATOM 1698 C CA . ASN A 1 220 ? -8.795 -1.851 6.130 1.00 95.69 220 ASN A CA 1
ATOM 1699 C C . ASN A 1 220 ? -9.011 -0.647 5.210 1.00 95.69 220 ASN A C 1
ATOM 1701 O O . ASN A 1 220 ? -9.166 -0.818 4.006 1.00 95.69 220 ASN A O 1
ATOM 1705 N N . GLU A 1 221 ? -8.986 0.571 5.743 1.00 98.00 221 GLU A N 1
ATOM 1706 C CA . GLU A 1 221 ? -8.990 1.772 4.912 1.00 98.00 221 GLU A CA 1
ATOM 1707 C C . GLU A 1 221 ? -7.544 2.186 4.608 1.00 98.00 221 GLU A C 1
ATOM 1709 O O . GLU A 1 221 ? -6.701 2.226 5.510 1.00 98.00 221 GLU A O 1
ATOM 1714 N N . ILE A 1 222 ? -7.247 2.506 3.345 1.00 98.12 222 ILE A N 1
ATOM 1715 C CA . ILE A 1 222 ? -5.949 3.036 2.913 1.00 98.12 222 ILE A CA 1
ATOM 1716 C C . ILE A 1 222 ? -5.820 4.453 3.469 1.00 98.12 222 ILE A C 1
ATOM 1718 O O . ILE A 1 222 ? -6.492 5.377 3.010 1.00 98.12 222 ILE A O 1
ATOM 1722 N N . VAL A 1 223 ? -4.949 4.626 4.458 1.00 97.94 223 VAL A N 1
ATOM 1723 C CA . VAL A 1 223 ? -4.660 5.914 5.100 1.00 97.94 223 VAL A CA 1
ATOM 1724 C C . VAL A 1 223 ? -3.641 6.713 4.301 1.00 97.94 223 VAL A C 1
ATOM 1726 O O . VAL A 1 223 ? -3.721 7.940 4.245 1.00 97.94 223 VAL A O 1
ATOM 1729 N N . GLY A 1 224 ? -2.694 6.035 3.662 1.00 96.38 224 GLY A N 1
ATOM 1730 C CA . GLY A 1 224 ? -1.660 6.697 2.887 1.00 96.38 224 GLY A CA 1
ATOM 1731 C C . GLY A 1 224 ? -0.630 5.738 2.315 1.00 96.38 224 GLY A C 1
ATOM 1732 O O . GLY A 1 224 ? -0.796 4.521 2.357 1.00 96.38 224 GLY A O 1
ATOM 1733 N N . LEU A 1 225 ? 0.445 6.314 1.795 1.00 95.75 225 LEU A N 1
ATOM 1734 C CA . LEU A 1 225 ? 1.597 5.613 1.249 1.00 95.75 225 LEU A CA 1
ATOM 1735 C C . LEU A 1 225 ? 2.866 6.176 1.894 1.00 95.75 225 LEU A C 1
ATOM 1737 O O . LEU A 1 225 ? 3.057 7.395 1.930 1.00 95.75 225 LEU A O 1
ATOM 1741 N N . ASN A 1 226 ? 3.721 5.298 2.408 1.00 95.00 226 ASN A N 1
ATOM 1742 C CA . ASN A 1 226 ? 5.063 5.659 2.835 1.00 95.00 226 ASN A CA 1
ATOM 1743 C C . ASN A 1 226 ? 5.949 5.819 1.601 1.00 95.00 226 ASN A C 1
ATOM 1745 O O . ASN A 1 226 ? 6.127 4.875 0.833 1.00 95.00 226 ASN A O 1
ATOM 1749 N N . LEU A 1 227 ? 6.506 7.006 1.419 1.00 92.81 227 LEU A N 1
ATOM 1750 C CA . LEU A 1 227 ? 7.453 7.324 0.366 1.00 92.81 227 LEU A CA 1
ATOM 1751 C C . LEU A 1 227 ? 8.806 7.666 0.972 1.00 92.81 227 LEU A C 1
ATOM 1753 O O . LEU A 1 227 ? 8.902 8.140 2.101 1.00 92.81 227 LEU A O 1
ATOM 1757 N N . VAL A 1 228 ? 9.849 7.467 0.184 1.00 87.69 228 VAL A N 1
ATOM 1758 C CA . VAL A 1 228 ? 11.187 7.970 0.470 1.00 87.69 228 VAL A CA 1
ATOM 1759 C C . VAL A 1 228 ? 11.511 9.002 -0.599 1.00 87.69 228 VAL A C 1
ATOM 1761 O O . VAL A 1 228 ? 11.452 8.698 -1.792 1.00 87.69 228 VAL A O 1
ATOM 1764 N N . ASP A 1 229 ? 11.778 10.236 -0.179 1.00 74.19 229 ASP A N 1
ATOM 1765 C CA . ASP A 1 229 ? 12.125 11.312 -1.103 1.00 74.19 229 ASP A CA 1
ATOM 1766 C C . ASP A 1 229 ? 13.554 11.158 -1.663 1.00 74.19 229 ASP A C 1
ATOM 1768 O O . ASP A 1 229 ? 14.311 10.259 -1.291 1.00 74.19 229 ASP A O 1
ATOM 1772 N N . ASN A 1 230 ? 13.947 12.056 -2.569 1.00 71.12 230 ASN A N 1
ATOM 1773 C CA . ASN A 1 230 ? 15.277 12.025 -3.191 1.00 71.12 230 ASN A CA 1
ATOM 1774 C C . ASN A 1 230 ? 16.433 12.233 -2.194 1.00 71.12 230 ASN A C 1
ATOM 1776 O O . ASN A 1 230 ? 17.569 11.886 -2.505 1.00 71.12 230 ASN A O 1
ATOM 1780 N N . ASN A 1 231 ? 16.155 12.782 -1.008 1.00 75.94 231 ASN A N 1
ATOM 1781 C CA . ASN A 1 231 ? 17.122 12.978 0.074 1.00 75.94 231 ASN A CA 1
ATOM 1782 C C . ASN A 1 231 ? 17.121 11.801 1.061 1.00 75.94 231 ASN A C 1
ATOM 1784 O O . ASN A 1 231 ? 17.698 11.896 2.148 1.00 75.94 231 ASN A O 1
ATOM 1788 N N . ASN A 1 232 ? 16.466 10.700 0.688 1.00 75.81 232 ASN A N 1
ATOM 1789 C CA . ASN A 1 232 ? 16.295 9.503 1.491 1.00 75.81 232 ASN A CA 1
ATOM 1790 C C . ASN A 1 232 ? 15.525 9.750 2.804 1.00 75.81 232 ASN A C 1
ATOM 1792 O O . ASN A 1 232 ? 15.711 9.022 3.780 1.00 75.81 232 ASN A O 1
ATOM 1796 N N . GLN A 1 233 ? 14.674 10.781 2.838 1.00 78.44 233 GLN A N 1
ATOM 1797 C CA . GLN A 1 233 ? 13.831 11.097 3.985 1.00 78.44 233 GLN A CA 1
ATOM 1798 C C . GLN A 1 233 ? 12.451 10.450 3.832 1.00 78.44 233 GLN A C 1
ATOM 1800 O O . GLN A 1 233 ? 11.853 10.511 2.751 1.00 78.44 233 GLN A O 1
ATOM 1805 N N . PRO A 1 234 ? 11.911 9.844 4.903 1.00 82.94 234 PRO A N 1
ATOM 1806 C CA . PRO A 1 234 ? 10.571 9.288 4.879 1.00 82.94 234 PRO A CA 1
ATOM 1807 C C . PRO A 1 234 ? 9.530 10.410 4.792 1.00 82.94 234 PRO A C 1
ATOM 1809 O O . PRO A 1 234 ? 9.560 11.386 5.543 1.00 82.94 234 PRO A O 1
ATOM 1812 N N . LYS A 1 235 ? 8.572 10.244 3.886 1.00 89.44 235 LYS A N 1
ATOM 1813 C CA . LYS A 1 235 ? 7.442 11.144 3.662 1.00 89.44 235 LYS A CA 1
ATOM 1814 C C . LYS A 1 235 ? 6.174 10.313 3.550 1.00 89.44 235 LYS A C 1
ATOM 1816 O O . LYS A 1 235 ? 6.071 9.442 2.696 1.00 89.44 235 LYS A O 1
ATOM 1821 N N . ILE A 1 236 ? 5.168 10.627 4.357 1.00 92.81 236 ILE A N 1
ATOM 1822 C CA . ILE A 1 236 ? 3.857 9.979 4.252 1.00 92.81 236 ILE A CA 1
ATOM 1823 C C . ILE A 1 236 ? 2.956 10.821 3.352 1.00 92.81 236 ILE A C 1
ATOM 1825 O O . ILE A 1 236 ? 2.740 12.006 3.608 1.00 92.81 236 ILE A O 1
ATOM 1829 N N . VAL A 1 237 ? 2.405 10.203 2.310 1.00 94.69 237 VAL A N 1
ATOM 1830 C CA . VAL A 1 237 ? 1.383 10.812 1.453 1.00 94.69 237 VAL A CA 1
ATOM 1831 C C . VAL A 1 237 ? 0.017 10.271 1.849 1.00 94.69 237 VAL A C 1
ATOM 1833 O O . VAL A 1 237 ? -0.213 9.067 1.803 1.00 94.69 237 VAL A O 1
ATOM 1836 N N . LEU A 1 238 ? -0.892 11.159 2.252 1.00 96.06 238 LEU A N 1
ATOM 1837 C CA . LEU A 1 238 ? -2.219 10.785 2.743 1.00 96.06 238 LEU A CA 1
ATOM 1838 C C . LEU A 1 238 ? -3.179 10.380 1.619 1.00 96.06 238 LEU A C 1
ATOM 1840 O O . LEU A 1 238 ? -3.075 10.846 0.484 1.00 96.06 238 LEU A O 1
ATOM 1844 N N . SER A 1 239 ? -4.179 9.578 1.984 1.00 96.94 239 SER A N 1
ATOM 1845 C CA .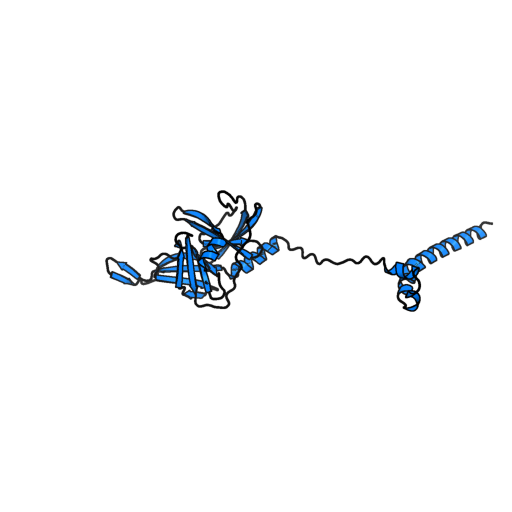 SER A 1 239 ? -5.257 9.070 1.126 1.00 96.94 239 SER A CA 1
ATOM 1846 C C . SER A 1 239 ? -5.958 10.139 0.281 1.00 96.94 239 SER A C 1
ATOM 1848 O O . SER A 1 239 ? -6.388 9.853 -0.832 1.00 96.94 239 SER A O 1
ATOM 1850 N N . ALA A 1 240 ? -6.077 11.374 0.777 1.00 95.88 240 ALA A N 1
ATOM 1851 C CA . ALA A 1 240 ? -6.647 12.492 0.027 1.00 95.88 240 ALA A CA 1
ATOM 1852 C C . ALA A 1 240 ? -5.874 12.767 -1.275 1.00 95.88 240 ALA A C 1
ATOM 1854 O O . ALA A 1 240 ? -6.487 12.889 -2.332 1.00 95.88 240 ALA A O 1
ATOM 1855 N N . VAL A 1 241 ? -4.540 12.768 -1.207 1.00 95.88 241 VAL A N 1
ATOM 1856 C CA . VAL A 1 241 ? -3.661 12.970 -2.369 1.00 95.88 241 VAL A CA 1
ATOM 1857 C C . VAL A 1 241 ? -3.703 11.752 -3.294 1.00 95.88 241 VAL A C 1
ATOM 1859 O O . VAL A 1 241 ? -3.747 11.905 -4.511 1.00 95.88 241 VAL A O 1
ATOM 1862 N N . LEU A 1 242 ? -3.756 10.536 -2.732 1.00 96.25 242 LEU A N 1
ATOM 1863 C CA . LEU A 1 242 ? -3.882 9.311 -3.535 1.00 96.25 242 LEU A CA 1
ATOM 1864 C C . LEU A 1 242 ? -5.173 9.338 -4.371 1.00 96.25 242 LEU A C 1
ATOM 1866 O O . LEU A 1 242 ? -5.140 9.067 -5.567 1.00 96.25 242 LEU A O 1
ATOM 1870 N N . ARG A 1 243 ? -6.301 9.722 -3.755 1.00 95.38 243 ARG A N 1
ATOM 1871 C CA . ARG A 1 243 ? -7.607 9.848 -4.421 1.00 95.38 243 ARG A CA 1
ATOM 1872 C C . ARG A 1 243 ? -7.619 10.922 -5.505 1.00 95.38 243 ARG A C 1
ATOM 1874 O O . ARG A 1 243 ? -8.269 10.732 -6.526 1.00 95.38 243 ARG A O 1
ATOM 1881 N N . GLU A 1 244 ? -6.923 12.038 -5.300 1.00 94.25 244 GLU A N 1
ATOM 1882 C CA . GLU A 1 244 ? -6.797 13.093 -6.313 1.00 94.25 244 GLU A CA 1
ATOM 1883 C C . GLU A 1 244 ? -6.091 12.587 -7.578 1.00 94.25 244 GLU A C 1
ATOM 1885 O O . GLU A 1 244 ? -6.464 12.966 -8.686 1.00 94.25 244 GLU A O 1
ATOM 1890 N N . LEU A 1 245 ? -5.131 11.667 -7.438 1.00 93.06 245 LEU A N 1
ATOM 1891 C CA . LEU A 1 245 ? -4.450 11.079 -8.589 1.00 93.06 245 LEU A CA 1
ATOM 1892 C C . LEU A 1 245 ? -5.372 10.199 -9.447 1.00 93.06 245 LEU A C 1
ATOM 1894 O O . LEU A 1 245 ? -5.146 10.118 -10.654 1.00 93.06 245 LEU A O 1
ATOM 18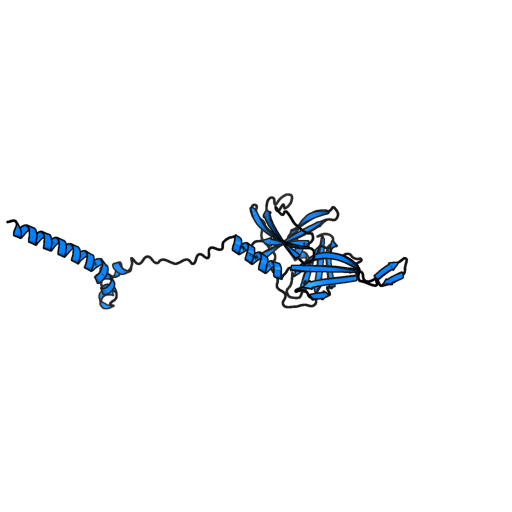98 N N . LEU A 1 246 ? -6.381 9.570 -8.833 1.00 92.12 246 LEU A N 1
ATOM 1899 C CA . LEU A 1 246 ? -7.338 8.665 -9.488 1.00 92.12 246 LEU A CA 1
ATOM 1900 C C . LEU A 1 246 ? -8.456 9.384 -10.250 1.00 92.12 246 LEU A C 1
ATOM 1902 O O . LEU A 1 246 ? -9.195 8.729 -10.982 1.00 92.12 246 LEU A O 1
ATOM 1906 N N . LYS A 1 247 ? -8.587 10.700 -10.066 1.00 87.81 247 LYS A N 1
ATOM 1907 C CA . LYS A 1 247 ? -9.459 11.560 -10.871 1.00 87.81 247 LYS A CA 1
ATOM 1908 C C . LYS A 1 247 ? -8.755 11.970 -12.167 1.00 87.81 247 LYS A C 1
ATOM 1910 O O . LYS A 1 247 ? -9.479 12.066 -13.176 1.00 87.81 247 LYS A O 1
#

Radius of gyration: 34.61 Å; Cα contacts (8 Å, |Δi|>4): 443; chains: 1; bounding box: 85×53×108 Å

Sequence (247 aa):
MKNKVLNSLVIILLGGFAGVFFVQIFLPWLAGFSFFNQIDWIRRVQEGTTIINTTERVIIDQNSALEQAIDKAGKIMVELISQRTEKLVGKTKVPLAEPEILAQGPAIIVSSDGLILAAENLAPETAQKFSVVLNNNRQVAEVKKRDKKSGLVLLKINESNLPVLPFFEGELKLGQILFLISIKSGNKLVDSGIVKQIQPNLVIGFTEAANSSPIFNLKNEIVGLNLVDNNNQPKIVLSAVLRELLK

Solvent-accessible surface area (backbone atoms only — not comparable to full-atom values): 13877 Å² total; per-residue (Å²): 117,71,71,62,56,53,52,52,52,52,51,51,52,52,50,53,51,50,51,53,48,40,62,73,58,48,44,66,59,53,54,71,40,81,82,47,68,81,39,74,76,52,51,56,67,63,70,68,62,77,81,76,77,78,72,82,73,80,78,72,51,70,67,59,43,44,53,55,25,49,57,59,52,56,66,25,52,32,39,38,38,15,23,27,49,59,45,77,61,87,94,43,80,41,75,46,97,61,69,44,76,78,29,69,34,20,23,34,38,69,33,37,62,27,35,30,43,32,35,30,79,46,56,48,88,79,41,75,45,41,30,35,41,52,96,93,38,80,40,62,36,44,82,75,47,78,39,80,87,84,40,33,26,36,29,36,37,96,48,66,86,42,60,62,60,53,66,43,84,77,81,90,49,81,68,40,62,33,36,36,51,32,45,58,97,89,40,79,45,76,37,60,24,34,28,75,36,68,73,96,55,73,38,61,58,59,88,71,77,49,54,22,15,41,29,27,36,67,83,41,23,36,44,26,35,32,32,55,47,98,84,72,44,82,42,80,45,46,24,68,61,57,53,60,72,76,107

InterPro domains:
  IPR009003 Peptidase S1, PA clan [SSF50494] (66-229)